Protein AF-A0A232ER52-F1 (afdb_monomer_lite)

Sequence (303 aa):
MSDVELFELFYSSEIKNYIIEASQINGLQISVGELNTFVGILLLSSINIRNNQYEYWETDSLVNCPDISSAMSRNRFKEIKSKLKYSKPTDQNNIDKAWKVLEILQLFRNNIQQFGFFSTALSVAEMMVRFFGRTCLRHPHLVIHLNQFGLKSTGTVRRDRVKEKHVFQKKAPRGTYKVSHERNSGMNFVSVIDSKEVSILSTAAGARPITPDLVIHLNKFGLKSTGTVRSDRMCDRFKRGLYSFDSGWCESYHMSIANAVILKKPCKQDDEREMKTIELCKEVSREYLLKSRLDDLKSHRHE

Structure (mmCIF, N/CA/C/O backbone):
data_AF-A0A232ER52-F1
#
_entry.id   AF-A0A232ER52-F1
#
loop_
_atom_site.group_PDB
_atom_site.id
_atom_site.type_symbol
_atom_site.label_atom_id
_atom_site.label_alt_id
_atom_site.label_comp_id
_atom_site.label_asym_id
_atom_site.label_entity_id
_atom_site.label_seq_id
_atom_site.pdbx_PDB_ins_code
_atom_site.Cartn_x
_atom_site.Cartn_y
_atom_site.Cartn_z
_atom_site.occupancy
_atom_site.B_iso_or_equiv
_atom_site.auth_seq_id
_atom_site.auth_comp_id
_atom_site.auth_asym_id
_atom_site.auth_atom_id
_atom_site.pdbx_PDB_model_num
ATOM 1 N N . MET A 1 1 ? 9.545 -17.581 11.420 1.00 74.50 1 MET A N 1
ATOM 2 C CA . MET A 1 1 ? 9.113 -16.231 11.022 1.00 74.50 1 MET A CA 1
ATOM 3 C C . MET A 1 1 ? 7.666 -16.329 10.585 1.00 74.50 1 MET A C 1
ATOM 5 O O . MET A 1 1 ? 7.362 -17.196 9.771 1.00 74.50 1 MET A O 1
ATOM 9 N N . SER A 1 2 ? 6.779 -15.544 11.184 1.00 87.88 2 SER A N 1
ATOM 10 C CA . SER A 1 2 ? 5.365 -15.498 10.815 1.00 87.88 2 SER A CA 1
ATOM 11 C C . SER A 1 2 ? 5.158 -14.787 9.475 1.00 87.88 2 SER A C 1
ATOM 13 O O . SER A 1 2 ? 6.020 -14.055 8.989 1.00 87.88 2 SER A O 1
ATOM 15 N N . ASP A 1 3 ? 3.981 -14.977 8.886 1.00 89.06 3 ASP A N 1
ATOM 16 C CA . ASP A 1 3 ? 3.574 -14.317 7.642 1.00 89.06 3 ASP A CA 1
ATOM 17 C C . ASP A 1 3 ? 3.559 -12.789 7.755 1.00 89.06 3 ASP A C 1
ATOM 19 O O . ASP A 1 3 ? 3.913 -12.077 6.813 1.00 89.06 3 ASP A O 1
ATOM 23 N N . VAL A 1 4 ? 3.200 -12.286 8.936 1.00 91.25 4 VAL A N 1
ATOM 24 C CA . VAL A 1 4 ? 3.214 -10.855 9.243 1.00 91.25 4 VAL A CA 1
ATOM 25 C C . VAL A 1 4 ? 4.638 -10.342 9.377 1.00 91.25 4 VAL A C 1
ATOM 27 O O . VAL A 1 4 ? 4.957 -9.326 8.773 1.00 91.25 4 VAL A O 1
ATOM 30 N N . GLU A 1 5 ? 5.507 -11.058 10.094 1.00 91.62 5 GLU A N 1
ATOM 31 C CA . GLU A 1 5 ? 6.922 -10.680 10.223 1.00 91.62 5 GLU A CA 1
ATOM 32 C C . GLU A 1 5 ? 7.593 -10.596 8.848 1.00 91.62 5 GLU A C 1
ATOM 34 O O . GLU A 1 5 ? 8.343 -9.663 8.574 1.00 91.62 5 GLU A O 1
ATOM 39 N N . LEU A 1 6 ? 7.261 -11.523 7.946 1.00 90.88 6 LEU A N 1
ATOM 40 C CA . LEU A 1 6 ? 7.774 -11.537 6.580 1.00 90.88 6 LEU A CA 1
ATOM 41 C C . LEU A 1 6 ? 7.306 -10.327 5.757 1.00 90.88 6 LEU A C 1
ATOM 43 O O . LEU A 1 6 ? 8.079 -9.755 4.989 1.00 90.88 6 LEU A O 1
ATOM 47 N N . PHE A 1 7 ? 6.046 -9.916 5.923 1.00 92.44 7 PHE A N 1
ATOM 48 C CA . PHE A 1 7 ? 5.526 -8.675 5.346 1.00 92.44 7 PHE A CA 1
ATOM 49 C C . PHE A 1 7 ? 6.213 -7.436 5.941 1.00 92.44 7 PHE A C 1
ATOM 51 O O . PHE A 1 7 ? 6.560 -6.503 5.208 1.00 92.44 7 PHE A O 1
ATOM 58 N N . GLU A 1 8 ? 6.430 -7.430 7.255 1.00 94.19 8 GLU A N 1
ATOM 59 C CA . GLU A 1 8 ? 7.027 -6.323 8.003 1.00 94.19 8 GLU A CA 1
ATOM 60 C C . GLU A 1 8 ? 8.528 -6.144 7.736 1.00 94.19 8 GLU A C 1
ATOM 62 O O . GLU A 1 8 ? 9.027 -5.044 7.942 1.00 94.19 8 GLU A O 1
ATOM 67 N N . LEU A 1 9 ? 9.235 -7.133 7.172 1.00 92.56 9 LEU A N 1
ATOM 68 C CA . LEU A 1 9 ? 10.589 -6.915 6.633 1.00 92.56 9 LEU A CA 1
ATOM 69 C C . LEU A 1 9 ? 10.609 -5.829 5.550 1.00 92.56 9 LEU A C 1
ATOM 71 O O . LEU A 1 9 ? 11.526 -5.014 5.483 1.00 92.56 9 LEU A O 1
ATOM 75 N N . PHE A 1 10 ? 9.589 -5.810 4.689 1.00 91.00 10 PHE A N 1
ATOM 76 C CA . PHE A 1 10 ? 9.494 -4.848 3.593 1.00 91.00 10 PHE A CA 1
ATOM 77 C C . PHE A 1 10 ? 8.689 -3.613 3.997 1.00 91.00 10 PHE A C 1
ATOM 79 O O . PHE A 1 10 ? 9.082 -2.492 3.676 1.00 91.00 10 PHE A O 1
ATOM 86 N N . TYR A 1 11 ? 7.579 -3.798 4.718 1.00 92.06 11 TYR A N 1
ATOM 87 C CA . TYR A 1 11 ? 6.775 -2.711 5.284 1.00 92.06 11 TYR A CA 1
ATOM 88 C C . TYR A 1 11 ? 7.191 -2.425 6.734 1.00 92.06 11 TYR A C 1
ATOM 90 O O . TYR A 1 11 ? 6.422 -2.644 7.675 1.00 92.06 11 TYR A O 1
ATOM 98 N N . SER A 1 12 ? 8.440 -1.983 6.888 1.00 94.00 12 SER A N 1
ATOM 99 C CA . SER A 1 12 ? 9.130 -1.899 8.176 1.00 94.00 12 SER A CA 1
ATOM 100 C C . SER A 1 12 ? 8.547 -0.866 9.133 1.00 94.00 12 SER A C 1
ATOM 102 O O . SER A 1 12 ? 7.809 0.052 8.757 1.00 94.00 12 SER A O 1
ATOM 104 N N . SER A 1 13 ? 8.923 -0.999 10.405 1.00 93.88 13 SER A N 1
ATOM 105 C CA . SER A 1 13 ? 8.602 -0.020 11.440 1.00 93.88 13 SER A CA 1
ATOM 106 C C . SER A 1 13 ? 9.136 1.374 11.106 1.00 93.88 13 SER A C 1
ATOM 108 O O . SER A 1 13 ? 8.458 2.343 11.433 1.00 93.88 13 SER A O 1
ATOM 110 N N . GLU A 1 14 ? 10.274 1.515 10.408 1.00 94.38 14 GLU A N 1
ATOM 111 C CA . GLU A 1 14 ? 10.751 2.843 9.985 1.00 94.38 14 GLU A CA 1
ATOM 112 C C . GLU A 1 14 ? 9.780 3.504 9.005 1.00 94.38 14 GLU A C 1
ATOM 114 O O . GLU A 1 14 ? 9.428 4.670 9.183 1.00 94.38 14 GLU A O 1
ATOM 119 N N . ILE A 1 15 ? 9.282 2.749 8.018 1.00 92.81 15 ILE A N 1
ATOM 120 C CA . ILE A 1 15 ? 8.271 3.235 7.069 1.00 92.81 15 ILE A CA 1
ATOM 121 C C . ILE A 1 15 ? 7.007 3.657 7.824 1.00 92.81 15 ILE A C 1
ATOM 123 O O . ILE A 1 15 ? 6.495 4.754 7.604 1.00 92.81 15 ILE A O 1
ATOM 127 N N . LYS A 1 16 ? 6.512 2.812 8.738 1.00 94.00 16 LYS A N 1
ATOM 128 C CA . LYS A 1 16 ? 5.311 3.106 9.537 1.00 94.00 16 LYS A CA 1
ATOM 129 C C . LYS A 1 16 ? 5.495 4.373 10.376 1.00 94.00 16 LYS A C 1
ATOM 131 O O . LYS A 1 16 ? 4.649 5.263 10.323 1.00 94.00 16 LYS A O 1
ATOM 136 N N . ASN A 1 17 ? 6.607 4.477 11.099 1.00 94.69 17 ASN A N 1
ATOM 137 C CA . ASN A 1 17 ? 6.906 5.612 11.970 1.00 94.69 17 ASN A CA 1
ATOM 138 C C . ASN A 1 17 ? 7.036 6.912 11.178 1.00 94.69 17 ASN A C 1
ATOM 140 O O . ASN A 1 17 ? 6.463 7.926 11.571 1.00 94.69 17 ASN A O 1
ATOM 144 N N . TYR A 1 18 ? 7.705 6.875 10.026 1.00 93.69 18 TYR A N 1
ATOM 145 C CA . TYR A 1 18 ? 7.819 8.043 9.165 1.00 93.69 18 TYR A CA 1
ATOM 146 C C . TYR A 1 18 ? 6.446 8.516 8.656 1.00 93.69 18 TYR A C 1
ATOM 148 O O . TYR A 1 18 ? 6.168 9.715 8.659 1.00 93.69 18 TYR A O 1
ATOM 156 N N . ILE A 1 19 ? 5.562 7.595 8.248 1.00 91.88 19 ILE A N 1
ATOM 157 C CA . ILE A 1 19 ? 4.195 7.932 7.805 1.00 91.88 19 ILE A CA 1
ATOM 158 C C . ILE A 1 19 ? 3.401 8.586 8.937 1.00 91.88 19 ILE A C 1
ATOM 160 O O . ILE A 1 19 ? 2.698 9.574 8.708 1.00 91.88 19 ILE A O 1
ATOM 164 N N . ILE A 1 20 ? 3.509 8.040 10.150 1.00 93.56 20 ILE A N 1
ATOM 165 C CA . ILE A 1 20 ? 2.843 8.579 11.339 1.00 93.56 20 ILE A CA 1
ATOM 166 C C . ILE A 1 20 ? 3.342 9.994 11.611 1.00 93.56 20 ILE A C 1
ATOM 168 O O . ILE A 1 20 ? 2.530 10.910 11.687 1.00 93.56 20 ILE A O 1
ATOM 172 N N . GLU A 1 21 ? 4.655 10.200 11.662 1.00 93.12 21 GLU A N 1
ATOM 173 C CA . GLU A 1 21 ? 5.257 11.508 11.922 1.00 93.12 21 GLU A CA 1
ATOM 174 C C . GLU A 1 21 ? 4.865 12.540 10.849 1.00 93.12 21 GLU A C 1
ATOM 176 O O . GLU A 1 21 ? 4.402 13.638 11.165 1.00 93.12 21 GLU A O 1
ATOM 181 N N . ALA A 1 22 ? 4.955 12.170 9.566 1.00 90.44 22 ALA A N 1
ATOM 182 C CA . ALA A 1 22 ? 4.534 13.026 8.458 1.00 90.44 22 ALA A CA 1
ATOM 183 C C . ALA A 1 22 ? 3.044 13.394 8.550 1.00 90.44 22 ALA A C 1
ATOM 185 O O . ALA A 1 22 ? 2.653 14.517 8.221 1.00 90.44 22 ALA A O 1
ATOM 186 N N . SER A 1 23 ? 2.205 12.467 9.008 1.00 90.88 23 SER A N 1
ATOM 187 C CA . SER A 1 23 ? 0.766 12.683 9.179 1.00 90.88 23 SER A CA 1
ATOM 188 C C . SER A 1 23 ? 0.443 13.543 10.405 1.00 90.88 23 SER A C 1
ATOM 190 O O . SER A 1 23 ? -0.409 14.430 10.315 1.00 90.88 23 SER A O 1
ATOM 192 N N . GLN A 1 24 ? 1.167 13.358 11.511 1.00 92.38 24 GLN A N 1
ATOM 193 C CA . GLN A 1 24 ? 1.025 14.135 12.746 1.00 92.38 24 GLN A CA 1
ATOM 194 C C . GLN A 1 24 ? 1.344 15.612 12.530 1.00 92.38 24 GLN A C 1
ATOM 196 O O . GLN A 1 24 ? 0.552 16.467 12.926 1.00 92.38 24 GLN A O 1
ATOM 201 N N . ILE A 1 25 ? 2.437 15.917 11.820 1.00 86.38 25 ILE A N 1
ATOM 202 C CA . ILE A 1 25 ? 2.817 17.294 11.453 1.00 86.38 25 ILE A CA 1
ATOM 203 C C . ILE A 1 25 ? 1.700 17.992 10.653 1.00 86.38 25 ILE A C 1
ATOM 205 O O . ILE A 1 25 ? 1.559 19.211 10.696 1.00 86.38 25 ILE A O 1
ATOM 209 N N . ASN A 1 26 ? 0.867 17.220 9.953 1.00 73.81 26 ASN A N 1
ATOM 210 C CA . ASN A 1 26 ? -0.240 17.713 9.136 1.00 73.81 26 ASN A CA 1
ATOM 211 C C . ASN A 1 26 ? -1.619 17.584 9.816 1.00 73.81 26 ASN A C 1
ATOM 213 O O . ASN A 1 26 ? -2.649 17.669 9.143 1.00 73.81 26 ASN A O 1
ATOM 217 N N . GLY A 1 27 ? -1.658 17.391 11.138 1.00 86.12 27 GLY A N 1
ATOM 218 C CA . GLY A 1 27 ? -2.897 17.405 11.919 1.00 86.12 27 GLY A CA 1
ATOM 219 C C . GLY A 1 27 ? -3.689 16.093 11.911 1.00 86.12 27 GLY A C 1
ATOM 220 O O . GLY A 1 27 ? -4.881 16.107 12.225 1.00 86.12 27 GLY A O 1
ATOM 221 N N . LEU A 1 28 ? -3.064 14.964 11.557 1.00 91.56 28 LEU A N 1
ATOM 222 C CA . LEU A 1 28 ? -3.626 13.624 11.751 1.00 91.56 28 LEU A CA 1
ATOM 223 C C . LEU A 1 28 ? -2.870 12.896 12.866 1.00 91.56 28 LEU A C 1
ATOM 225 O O . LEU A 1 28 ? -1.759 12.416 12.662 1.00 91.56 28 LEU A O 1
ATOM 229 N N . GLN A 1 29 ? -3.504 12.767 14.030 1.00 93.19 29 GLN A N 1
ATOM 230 C CA . GLN A 1 29 ? -3.022 11.889 15.094 1.00 93.19 29 GLN A CA 1
ATOM 231 C C . GLN A 1 29 ? -3.457 10.459 14.790 1.00 93.19 29 GLN A C 1
ATOM 233 O O . GLN A 1 29 ? -4.651 10.211 14.622 1.00 93.19 29 GLN A O 1
ATOM 238 N N . ILE A 1 30 ? -2.498 9.543 14.671 1.00 93.19 30 ILE A N 1
ATOM 239 C CA . ILE A 1 30 ? -2.731 8.129 14.367 1.00 93.19 30 ILE A CA 1
ATOM 240 C C . ILE A 1 30 ? -1.681 7.276 15.086 1.00 93.19 30 ILE A C 1
ATOM 242 O O . ILE A 1 30 ? -0.504 7.638 15.112 1.00 93.19 30 ILE A O 1
ATOM 246 N N . SER A 1 31 ? -2.100 6.163 15.688 1.00 93.50 31 SER A N 1
ATOM 247 C CA . SER A 1 31 ? -1.182 5.199 16.309 1.00 93.50 31 SER A CA 1
ATOM 248 C C . SER A 1 31 ? -0.653 4.174 15.295 1.00 93.50 31 SER A C 1
ATOM 250 O O . SER A 1 31 ? -1.215 3.994 14.213 1.00 93.50 31 SER A O 1
ATOM 252 N N . VAL A 1 32 ? 0.410 3.442 15.651 1.00 92.81 32 VAL A N 1
ATOM 253 C CA . VAL A 1 32 ? 0.891 2.304 14.840 1.00 92.81 32 VAL A CA 1
ATOM 254 C C . VAL A 1 32 ? -0.203 1.243 14.682 1.00 92.81 32 VAL A C 1
ATOM 256 O O . VAL A 1 32 ? -0.360 0.690 13.595 1.00 92.81 32 VAL A O 1
ATOM 259 N N . GLY A 1 33 ? -0.988 0.996 15.738 1.00 93.12 33 GLY A N 1
ATOM 260 C CA . GLY A 1 33 ? -2.131 0.083 15.708 1.00 93.12 33 GLY A CA 1
ATOM 261 C C . GLY A 1 33 ? -3.177 0.519 14.685 1.00 93.12 33 GLY A C 1
ATOM 262 O O . GLY A 1 33 ? -3.500 -0.246 13.784 1.00 93.12 33 GLY A O 1
ATOM 263 N N . GLU A 1 34 ? -3.616 1.780 14.734 1.00 93.38 34 GLU A N 1
ATOM 264 C CA . GLU A 1 34 ? -4.586 2.317 13.772 1.00 93.38 34 GLU A CA 1
ATOM 265 C C . GLU A 1 34 ? -4.060 2.313 12.332 1.00 93.38 34 GLU A C 1
ATOM 267 O O . GLU A 1 34 ? -4.816 2.021 11.402 1.00 93.38 34 GLU A O 1
ATOM 272 N N . LEU A 1 35 ? -2.772 2.614 12.126 1.00 93.62 35 LEU A N 1
ATOM 273 C CA . LEU A 1 35 ? -2.151 2.539 10.804 1.00 93.62 35 LEU A CA 1
ATOM 274 C C . LEU A 1 35 ? -2.123 1.094 10.287 1.00 93.62 35 LEU A C 1
ATOM 276 O O . LEU A 1 35 ? -2.448 0.863 9.122 1.00 93.62 35 LEU A O 1
ATOM 280 N N . ASN A 1 36 ? -1.778 0.123 11.137 1.00 94.75 36 ASN A N 1
ATOM 281 C CA . ASN A 1 36 ? -1.832 -1.295 10.785 1.00 94.75 36 ASN A CA 1
ATOM 282 C C . ASN A 1 36 ? -3.269 -1.705 10.438 1.00 94.75 36 ASN A C 1
ATOM 284 O O . ASN A 1 36 ? -3.482 -2.278 9.373 1.00 94.75 36 ASN A O 1
ATOM 288 N N . THR A 1 37 ? -4.265 -1.340 11.250 1.00 94.81 37 THR A N 1
ATOM 289 C CA . THR A 1 37 ? -5.684 -1.605 10.966 1.00 94.81 37 THR A CA 1
ATOM 290 C C . THR A 1 37 ? -6.099 -1.007 9.623 1.00 94.81 37 THR A C 1
ATOM 292 O O . THR A 1 37 ? -6.699 -1.692 8.795 1.00 94.81 37 THR A O 1
ATOM 295 N N . PHE A 1 38 ? -5.721 0.246 9.349 1.00 93.44 38 PHE A N 1
ATOM 296 C CA . PHE A 1 38 ? -5.984 0.902 8.069 1.00 93.44 38 PHE A CA 1
ATOM 297 C C . PHE A 1 38 ? -5.368 0.129 6.893 1.00 93.44 38 PHE A C 1
ATOM 299 O O . PHE A 1 38 ? -6.061 -0.151 5.914 1.00 93.44 38 PHE A O 1
ATOM 306 N N . VAL A 1 39 ? -4.098 -0.279 6.996 1.00 92.25 39 VAL A N 1
ATOM 307 C CA . VAL A 1 39 ? -3.419 -1.104 5.979 1.00 92.25 39 VAL A CA 1
ATOM 308 C C . VAL A 1 39 ? -4.091 -2.474 5.829 1.00 92.25 39 VAL A C 1
ATOM 310 O O . VAL A 1 39 ? -4.279 -2.932 4.704 1.00 92.25 39 VAL A O 1
ATOM 313 N N . GLY A 1 40 ? -4.523 -3.101 6.925 1.00 93.12 40 GLY A N 1
ATOM 314 C CA . GLY A 1 40 ? -5.264 -4.365 6.915 1.00 93.12 40 GLY A CA 1
ATOM 315 C C . GLY A 1 40 ? -6.590 -4.262 6.159 1.00 93.12 40 GLY A C 1
ATOM 316 O O . GLY A 1 40 ? -6.917 -5.140 5.364 1.00 93.12 40 GLY A O 1
ATOM 317 N N . ILE A 1 41 ? -7.316 -3.147 6.307 1.00 92.12 41 ILE A N 1
ATOM 318 C CA . ILE A 1 41 ? -8.532 -2.863 5.527 1.00 92.12 41 ILE A CA 1
ATOM 319 C C . ILE A 1 41 ? -8.203 -2.696 4.036 1.00 92.12 41 ILE A C 1
ATOM 321 O O . ILE A 1 41 ? -8.937 -3.203 3.184 1.00 92.12 41 ILE A O 1
ATOM 325 N N . LEU A 1 42 ? -7.102 -2.018 3.684 1.00 89.56 42 LEU A N 1
ATOM 326 C CA . LEU A 1 42 ? -6.671 -1.882 2.283 1.00 89.56 42 LEU A CA 1
ATOM 327 C C . LEU A 1 42 ? -6.316 -3.243 1.664 1.00 89.56 42 LEU A C 1
ATOM 329 O O . LEU A 1 42 ? -6.746 -3.545 0.551 1.00 89.56 42 LEU A O 1
ATOM 333 N N . LEU A 1 43 ? -5.595 -4.092 2.398 1.00 89.25 43 LEU A N 1
ATOM 334 C CA . LEU A 1 43 ? -5.252 -5.443 1.954 1.00 89.25 43 LEU A CA 1
ATOM 335 C C . LEU A 1 43 ? -6.501 -6.325 1.809 1.00 89.25 43 LEU A C 1
ATOM 337 O O . LEU A 1 43 ? -6.667 -6.982 0.781 1.00 89.25 43 LEU A O 1
ATOM 341 N N . LEU A 1 44 ? -7.435 -6.291 2.760 1.00 89.12 44 LEU A N 1
ATOM 342 C CA . LEU A 1 44 ? -8.673 -7.068 2.682 1.00 89.12 44 LEU A CA 1
ATOM 343 C C . LEU A 1 44 ? -9.596 -6.581 1.555 1.00 89.12 44 LEU A C 1
ATOM 345 O O . LEU A 1 44 ? -10.154 -7.387 0.811 1.00 89.12 44 LEU A O 1
ATOM 349 N N . SER A 1 45 ? -9.726 -5.270 1.365 1.00 86.25 45 SER A N 1
ATOM 350 C CA . SER A 1 45 ? -10.524 -4.700 0.267 1.00 86.25 45 SER A CA 1
ATOM 351 C C . SER A 1 45 ? -9.910 -4.943 -1.118 1.00 86.25 45 SER A C 1
ATOM 353 O O . SER A 1 45 ? -10.632 -4.945 -2.117 1.00 86.25 45 SER A O 1
ATOM 355 N N . SER A 1 46 ? -8.604 -5.225 -1.196 1.00 80.19 46 SER A N 1
ATOM 356 C CA . SER A 1 46 ? -7.942 -5.637 -2.442 1.00 80.19 46 SER A CA 1
ATOM 357 C C . SER A 1 46 ? -8.333 -7.053 -2.900 1.00 80.19 46 SER A C 1
ATOM 359 O O . SER A 1 46 ? -8.256 -7.354 -4.093 1.00 80.19 46 SER A O 1
ATOM 361 N N . ILE A 1 47 ? -8.789 -7.914 -1.977 1.00 83.00 47 ILE A N 1
ATOM 362 C CA . ILE A 1 47 ? -9.269 -9.277 -2.272 1.00 83.00 47 ILE A CA 1
ATOM 363 C C . ILE A 1 47 ? -10.798 -9.396 -2.260 1.00 83.00 47 ILE A C 1
ATOM 365 O O . ILE A 1 47 ? -11.354 -10.160 -3.045 1.00 83.00 47 ILE A O 1
ATOM 369 N N . ASN A 1 48 ? -11.482 -8.644 -1.396 1.00 85.06 48 ASN A N 1
ATOM 370 C CA . ASN A 1 48 ? -12.940 -8.595 -1.270 1.00 85.06 48 ASN A CA 1
ATOM 371 C C . ASN A 1 48 ? -13.475 -7.379 -2.033 1.00 85.06 48 ASN A C 1
ATOM 373 O O . ASN A 1 48 ? -14.006 -6.459 -1.431 1.00 85.06 48 ASN A O 1
ATOM 377 N N . ILE A 1 49 ? -13.278 -7.342 -3.350 1.00 82.62 49 ILE A N 1
ATOM 378 C CA . ILE A 1 49 ? -13.585 -6.158 -4.162 1.00 82.62 49 ILE A CA 1
ATOM 379 C C . ILE A 1 49 ? -15.096 -5.887 -4.188 1.00 82.62 49 ILE A C 1
ATOM 381 O O . ILE A 1 49 ? -15.884 -6.751 -4.569 1.00 82.62 49 ILE A O 1
ATOM 385 N N . ARG A 1 50 ? -15.476 -4.653 -3.843 1.00 82.62 50 ARG A N 1
ATOM 386 C CA . ARG A 1 50 ? -16.852 -4.134 -3.867 1.00 82.62 50 ARG A CA 1
ATOM 387 C C . ARG A 1 50 ? -17.007 -3.009 -4.886 1.00 82.62 50 ARG A C 1
ATOM 389 O O . ARG A 1 50 ? -16.019 -2.383 -5.274 1.00 82.62 50 ARG A O 1
ATOM 396 N N . ASN A 1 51 ? -18.245 -2.742 -5.305 1.00 79.56 51 ASN A N 1
ATOM 397 C CA . ASN A 1 51 ? -18.539 -1.644 -6.232 1.00 79.56 51 ASN A CA 1
ATOM 398 C C . ASN A 1 51 ? -18.351 -0.288 -5.548 1.00 79.56 51 ASN A C 1
ATOM 400 O O . ASN A 1 51 ? -17.784 0.638 -6.128 1.00 79.56 51 ASN A O 1
ATOM 404 N N . ASN A 1 52 ? -18.793 -0.189 -4.295 1.00 82.31 52 ASN A N 1
ATOM 405 C CA . ASN A 1 52 ? -18.599 0.976 -3.455 1.00 82.31 52 ASN A CA 1
ATOM 406 C C . ASN A 1 52 ? -17.831 0.595 -2.184 1.00 82.31 52 ASN A C 1
ATOM 408 O O . ASN A 1 52 ? -18.205 -0.322 -1.464 1.00 82.31 52 ASN A O 1
ATOM 412 N N . GLN A 1 53 ? -16.773 1.343 -1.862 1.00 82.88 53 GLN A N 1
ATOM 413 C CA . GLN A 1 53 ? -15.988 1.118 -0.644 1.00 82.88 53 GLN A CA 1
ATOM 414 C C . GLN A 1 53 ? -16.817 1.255 0.643 1.00 82.88 53 GLN A C 1
ATOM 416 O O . GLN A 1 53 ? -16.421 0.738 1.676 1.00 82.88 53 GLN A O 1
ATOM 421 N N . TYR A 1 54 ? -17.937 1.980 0.627 1.00 86.81 54 TYR A N 1
ATOM 422 C CA . TYR A 1 54 ? -18.758 2.145 1.828 1.00 86.81 54 TYR A CA 1
ATOM 423 C C . TYR A 1 54 ? -19.593 0.905 2.154 1.00 86.81 54 TYR A C 1
ATOM 425 O O . TYR A 1 54 ? -19.993 0.772 3.306 1.00 86.81 54 TYR A O 1
ATOM 433 N N . GLU A 1 55 ? -19.738 -0.023 1.199 1.00 89.50 55 GLU A N 1
ATOM 434 C CA . GLU A 1 55 ? -20.434 -1.304 1.379 1.00 89.50 55 GLU A CA 1
ATOM 435 C C . GLU A 1 55 ? -19.872 -2.118 2.551 1.00 89.50 55 GLU A C 1
ATOM 437 O O . GLU A 1 55 ? -20.627 -2.774 3.262 1.00 89.50 55 GLU A O 1
ATOM 442 N N . TYR A 1 56 ? -18.567 -2.016 2.839 1.00 91.62 56 TYR A N 1
ATOM 443 C CA . TYR A 1 56 ? -17.965 -2.734 3.969 1.00 91.62 56 TYR A CA 1
ATOM 444 C C . TYR A 1 56 ? -18.550 -2.336 5.336 1.00 91.62 56 TYR A C 1
ATOM 446 O O . TYR A 1 56 ? -18.460 -3.123 6.274 1.00 91.62 56 TYR A O 1
ATOM 454 N N . TRP A 1 57 ? -19.147 -1.143 5.445 1.00 94.69 57 TRP A N 1
ATOM 455 C CA . TRP A 1 57 ? -19.743 -0.594 6.668 1.00 94.69 57 TRP A CA 1
ATOM 456 C C . TRP A 1 57 ? -21.270 -0.451 6.588 1.00 94.69 57 TRP A C 1
ATOM 458 O O . TRP A 1 57 ? -21.848 0.287 7.387 1.00 94.69 57 TRP A O 1
ATOM 468 N N . GLU A 1 58 ? -21.926 -1.090 5.619 1.00 92.56 58 GLU A N 1
ATOM 469 C CA . GLU A 1 58 ? -23.391 -1.079 5.532 1.00 92.56 58 GLU A CA 1
ATOM 470 C C . GLU A 1 58 ? -24.030 -1.847 6.691 1.00 92.56 58 GLU A C 1
ATOM 472 O O . GLU A 1 58 ? -23.396 -2.680 7.333 1.00 92.56 58 GLU A O 1
ATOM 477 N N . THR A 1 59 ? -25.294 -1.561 6.990 1.00 92.25 59 THR A N 1
ATOM 478 C CA . THR A 1 59 ? -26.031 -2.262 8.054 1.00 92.25 59 THR A CA 1
ATOM 479 C C . THR A 1 59 ? -26.577 -3.615 7.600 1.00 92.25 59 THR A C 1
ATOM 481 O O . THR A 1 59 ? -26.786 -4.492 8.435 1.00 92.25 59 THR A O 1
ATOM 484 N N . ASP A 1 60 ? -26.785 -3.796 6.294 1.00 92.19 60 ASP A N 1
ATOM 485 C CA . ASP A 1 60 ? -27.248 -5.054 5.706 1.00 92.19 60 ASP A CA 1
ATOM 486 C C . ASP A 1 60 ? -26.200 -6.160 5.912 1.00 92.19 60 ASP A C 1
ATOM 488 O O . ASP A 1 60 ? -25.059 -6.041 5.460 1.00 92.19 60 ASP A O 1
ATOM 492 N N . SER A 1 61 ? -26.590 -7.251 6.575 1.00 90.69 61 SER A N 1
ATOM 493 C CA . SER A 1 61 ? -25.713 -8.382 6.893 1.00 90.69 61 SER A CA 1
ATOM 494 C C . SER A 1 61 ? -25.189 -9.122 5.659 1.00 90.69 61 SER A C 1
ATOM 496 O O . SER A 1 61 ? -24.149 -9.773 5.746 1.00 90.69 61 SER A O 1
ATOM 498 N N . LEU A 1 62 ? -25.862 -9.009 4.508 1.00 89.25 62 LEU A N 1
ATOM 499 C CA . LEU A 1 62 ? -25.413 -9.594 3.241 1.00 89.25 62 LEU A CA 1
ATOM 500 C C . LEU A 1 62 ? -24.292 -8.775 2.583 1.00 89.25 62 LEU A C 1
ATOM 502 O O . LEU A 1 62 ? -23.514 -9.302 1.782 1.00 89.25 62 LEU A O 1
ATOM 506 N N . VAL A 1 63 ? -24.212 -7.482 2.903 1.00 88.38 63 VAL A N 1
ATOM 507 C CA . VAL A 1 63 ? -23.281 -6.534 2.276 1.00 88.38 63 VAL A CA 1
ATOM 508 C C . VAL A 1 63 ? -22.121 -6.190 3.207 1.00 88.38 63 VAL A C 1
ATOM 510 O O . VAL A 1 63 ? -20.977 -6.131 2.745 1.00 88.38 63 VAL A O 1
ATOM 513 N N . ASN A 1 64 ? -22.407 -6.016 4.501 1.00 91.69 64 ASN A N 1
ATOM 514 C CA . ASN A 1 64 ? -21.440 -5.693 5.545 1.00 91.69 64 ASN A CA 1
ATOM 515 C C . ASN A 1 64 ? -20.248 -6.664 5.528 1.00 91.69 64 ASN A C 1
ATOM 517 O O . ASN A 1 64 ? -20.387 -7.864 5.284 1.00 91.69 64 ASN A O 1
ATOM 521 N N . CYS A 1 65 ? -19.061 -6.142 5.834 1.00 91.50 65 CYS A N 1
ATOM 522 C CA . CYS A 1 65 ? -17.912 -6.961 6.190 1.00 91.50 65 CYS A CA 1
ATOM 523 C C . CYS A 1 65 ? -17.617 -6.788 7.689 1.00 91.50 65 CYS A C 1
ATOM 525 O O . CYS A 1 65 ? -16.954 -5.808 8.048 1.00 91.50 65 CYS A O 1
ATOM 527 N N . PRO A 1 66 ? -18.067 -7.718 8.562 1.00 91.50 66 PRO A N 1
ATOM 528 C CA . PRO A 1 66 ? -17.923 -7.579 10.012 1.00 91.50 66 PRO A CA 1
ATOM 529 C C . PRO A 1 66 ? -16.475 -7.379 10.447 1.00 91.50 66 PRO A C 1
ATOM 531 O O . PRO A 1 66 ? -16.200 -6.619 11.371 1.00 91.50 66 PRO A O 1
ATOM 534 N N . ASP A 1 67 ? -15.531 -7.999 9.738 1.00 91.12 67 ASP A N 1
ATOM 535 C CA . ASP A 1 67 ? -14.101 -7.855 10.005 1.00 91.12 67 ASP A CA 1
ATOM 536 C C . ASP A 1 67 ? -13.570 -6.439 9.795 1.00 91.12 67 ASP A C 1
ATOM 538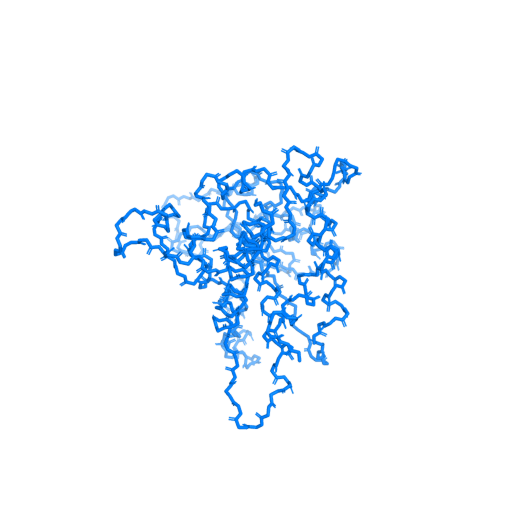 O O . ASP A 1 67 ? -12.711 -5.997 10.551 1.00 91.12 67 ASP A O 1
ATOM 542 N N . ILE A 1 68 ? -14.114 -5.702 8.826 1.00 91.94 68 ILE A N 1
ATOM 543 C CA . ILE A 1 68 ? -13.742 -4.307 8.569 1.00 91.94 68 ILE A CA 1
ATOM 544 C C . ILE A 1 68 ? -14.539 -3.375 9.479 1.00 91.94 68 ILE A C 1
ATOM 546 O O . ILE A 1 68 ? -13.965 -2.482 10.103 1.00 91.94 68 ILE A O 1
ATOM 550 N N . SER A 1 69 ? -15.857 -3.578 9.560 1.00 92.12 69 SER A N 1
ATOM 551 C CA . SER A 1 69 ? -16.755 -2.664 10.265 1.00 92.12 69 SER A CA 1
ATOM 552 C C . SER A 1 69 ? -16.529 -2.644 11.776 1.00 92.12 69 SER A C 1
ATOM 554 O O . SER A 1 69 ? -16.661 -1.583 12.383 1.00 92.12 69 SER A O 1
ATOM 556 N N . SER A 1 70 ? -16.118 -3.772 12.367 1.00 91.75 70 SER A N 1
ATOM 557 C CA . SER A 1 70 ? -15.733 -3.848 13.785 1.00 91.75 70 SER A CA 1
ATOM 558 C C . SER A 1 70 ? -14.316 -3.353 14.081 1.00 91.75 70 SER A C 1
ATOM 560 O O . SER A 1 70 ? -14.055 -2.962 15.210 1.00 91.75 70 SER A O 1
ATOM 562 N N . ALA A 1 71 ? -13.396 -3.382 13.111 1.00 93.31 71 ALA A N 1
ATOM 563 C CA . ALA A 1 71 ? -12.001 -3.008 13.347 1.00 93.31 71 ALA A CA 1
ATOM 564 C C . ALA A 1 71 ? -11.764 -1.493 13.268 1.00 93.31 71 ALA A C 1
ATOM 566 O O . ALA A 1 71 ? -10.892 -0.964 13.947 1.00 93.31 71 ALA A O 1
ATOM 567 N N . MET A 1 72 ? -12.512 -0.774 12.427 1.00 93.25 72 MET A N 1
ATOM 568 C CA . MET A 1 72 ? -12.406 0.682 12.321 1.00 93.25 72 MET A CA 1
ATOM 569 C C . MET A 1 72 ? -13.725 1.278 11.845 1.00 93.25 72 MET A C 1
ATOM 571 O O . MET A 1 72 ? -14.332 0.779 10.898 1.00 93.25 72 MET A O 1
ATOM 575 N N . SER A 1 73 ? -14.150 2.400 12.429 1.00 93.94 73 SER A N 1
ATOM 576 C CA . SER A 1 73 ? -15.358 3.087 11.966 1.00 93.94 73 SER A CA 1
ATOM 577 C C . SER A 1 73 ? -15.184 3.677 10.559 1.00 93.94 73 SER A C 1
ATOM 579 O O . SER A 1 73 ? -14.108 4.144 10.174 1.00 93.94 73 SER A O 1
ATOM 581 N N . ARG A 1 74 ? -16.283 3.750 9.796 1.00 93.69 74 ARG A N 1
ATOM 582 C CA . ARG A 1 74 ? -16.303 4.359 8.454 1.00 93.69 74 ARG A CA 1
ATOM 583 C C . ARG A 1 74 ? -15.762 5.791 8.452 1.00 93.69 74 ARG A C 1
ATOM 585 O O . ARG A 1 74 ? -15.080 6.200 7.513 1.00 93.69 74 ARG A O 1
ATOM 592 N N . ASN A 1 75 ? -16.103 6.570 9.479 1.00 93.94 75 ASN A N 1
ATOM 593 C CA . ASN A 1 75 ? -15.693 7.970 9.589 1.00 93.94 75 ASN A CA 1
ATOM 594 C C . ASN A 1 75 ? -14.194 8.083 9.869 1.00 93.94 75 ASN A C 1
ATOM 596 O O . ASN A 1 75 ? -13.524 8.884 9.220 1.00 93.94 75 ASN A O 1
ATOM 600 N N . ARG A 1 76 ? -13.657 7.226 10.747 1.00 93.75 76 ARG A N 1
ATOM 601 C CA . ARG A 1 76 ? -12.223 7.187 11.028 1.00 93.75 76 ARG A CA 1
ATOM 602 C C . ARG A 1 76 ? -11.418 6.750 9.806 1.00 93.75 76 ARG A C 1
ATOM 604 O O . ARG A 1 76 ? -10.447 7.411 9.452 1.00 93.75 76 ARG A O 1
ATOM 611 N N . PHE A 1 77 ? -11.884 5.730 9.084 1.00 92.81 77 PHE A N 1
ATOM 612 C CA . PHE A 1 77 ? -11.270 5.310 7.822 1.00 92.81 77 PHE A CA 1
ATOM 613 C C . PHE A 1 77 ? -11.229 6.449 6.791 1.00 92.81 77 PHE A C 1
ATOM 615 O O . PHE A 1 77 ? -10.198 6.680 6.161 1.00 92.81 77 PHE A O 1
ATOM 622 N N . LYS A 1 78 ? -12.332 7.199 6.631 1.00 91.00 78 LYS A N 1
ATOM 623 C CA . LYS A 1 78 ? -12.389 8.380 5.748 1.00 91.00 78 LYS A CA 1
ATOM 624 C C . LYS A 1 78 ? -11.416 9.473 6.184 1.00 91.00 78 LYS A C 1
ATOM 626 O O . LYS A 1 78 ? -10.751 10.065 5.333 1.00 91.00 78 LYS A O 1
ATOM 631 N N . GLU A 1 79 ? -11.340 9.745 7.483 1.00 91.19 79 GLU A N 1
ATOM 632 C CA . GLU A 1 79 ? -10.433 10.750 8.026 1.00 91.19 79 GLU A CA 1
ATOM 633 C C . GLU A 1 79 ? -8.980 10.382 7.729 1.00 91.19 79 GLU A C 1
ATOM 635 O O . GLU A 1 79 ? -8.295 11.158 7.061 1.00 91.19 79 GLU A O 1
ATOM 640 N N . ILE A 1 80 ? -8.548 9.182 8.135 1.00 91.62 80 ILE A N 1
ATOM 641 C CA . ILE A 1 80 ? -7.192 8.685 7.881 1.00 91.62 80 ILE A CA 1
ATOM 642 C C . ILE A 1 80 ? -6.909 8.748 6.382 1.00 91.62 80 ILE A C 1
ATOM 644 O O . ILE A 1 80 ? -5.960 9.403 5.969 1.00 91.62 80 ILE A O 1
ATOM 648 N N . LYS A 1 81 ? -7.789 8.187 5.545 1.00 86.81 81 LYS A N 1
ATOM 649 C CA . LYS A 1 81 ? -7.630 8.189 4.083 1.00 86.81 81 LYS A CA 1
ATOM 650 C C . LYS A 1 81 ? -7.406 9.587 3.493 1.00 86.81 81 LYS A C 1
ATOM 652 O O . LYS A 1 81 ? -6.649 9.720 2.538 1.00 86.81 81 LYS A O 1
ATOM 657 N N . SER A 1 82 ? -8.090 10.609 4.003 1.00 84.00 82 SER A N 1
ATOM 658 C CA . SER A 1 82 ? -8.010 11.973 3.457 1.00 84.00 82 SER A CA 1
ATOM 659 C C . SER A 1 82 ? -6.824 12.783 3.982 1.00 84.00 82 SER A C 1
ATOM 661 O O . SER A 1 82 ? -6.335 13.671 3.280 1.00 84.00 82 SER A O 1
ATOM 663 N N . LYS A 1 83 ? -6.361 12.491 5.201 1.00 86.88 83 LYS A N 1
ATOM 664 C CA . LYS A 1 83 ? -5.308 13.261 5.869 1.00 86.88 83 LYS A CA 1
ATOM 665 C C . LYS A 1 83 ? -3.947 12.566 5.899 1.00 86.88 83 LYS A C 1
ATOM 667 O O . LYS A 1 83 ? -2.971 13.255 6.171 1.00 86.88 83 LYS A O 1
ATOM 672 N N . LEU A 1 84 ? -3.858 11.265 5.607 1.00 87.56 84 LEU A N 1
ATOM 673 C CA . LEU A 1 84 ? -2.598 10.517 5.623 1.00 87.56 84 LEU A CA 1
ATOM 674 C C . LEU A 1 84 ? -1.574 11.182 4.695 1.00 87.56 84 LEU A C 1
ATOM 676 O O . LEU A 1 84 ? -1.852 11.448 3.520 1.00 87.56 84 LEU A O 1
ATOM 680 N N . LYS A 1 85 ? -0.395 11.481 5.240 1.00 86.12 85 LYS A N 1
ATOM 681 C CA . LYS A 1 85 ? 0.715 12.098 4.515 1.00 86.12 85 LYS A CA 1
ATOM 682 C C . LYS A 1 85 ? 1.912 11.179 4.506 1.00 86.12 85 LYS A C 1
ATOM 684 O O . LYS A 1 85 ? 2.075 10.308 5.352 1.00 86.12 85 LYS A O 1
ATOM 689 N N . TYR A 1 86 ? 2.762 11.440 3.530 1.00 84.94 86 TYR A N 1
ATOM 690 C CA . TYR A 1 86 ? 3.913 10.606 3.261 1.00 84.94 86 TYR A CA 1
ATOM 691 C C . TYR A 1 86 ? 5.189 11.382 2.953 1.00 84.94 86 TYR A C 1
ATOM 693 O O . TYR A 1 86 ? 6.139 10.854 2.386 1.00 84.94 86 TYR A O 1
ATOM 701 N N . SER A 1 87 ? 5.165 12.659 3.290 1.00 86.88 87 SER A N 1
ATOM 702 C CA . SER A 1 87 ? 6.295 13.559 3.199 1.00 86.88 87 SER A CA 1
ATOM 703 C C . SER A 1 87 ? 6.135 14.586 4.296 1.00 86.88 87 SER A C 1
ATOM 705 O O . SER A 1 87 ? 5.021 15.084 4.517 1.00 86.88 87 SER A O 1
ATOM 707 N N . LYS A 1 88 ? 7.234 14.930 4.945 1.00 89.00 88 LYS A N 1
ATOM 708 C CA . LYS A 1 88 ? 7.292 16.022 5.903 1.00 89.00 88 LYS A CA 1
ATOM 709 C C . LYS A 1 88 ? 7.494 17.339 5.145 1.00 89.00 88 LYS A C 1
ATOM 711 O O . LYS A 1 88 ? 7.990 17.336 4.016 1.00 89.00 88 LYS A O 1
ATOM 716 N N . PRO A 1 89 ? 7.137 18.488 5.740 1.00 86.94 89 PRO A N 1
ATOM 717 C CA . PRO A 1 89 ? 7.445 19.793 5.154 1.00 86.94 89 PRO A CA 1
ATOM 718 C C . PRO A 1 89 ? 8.946 20.002 4.892 1.00 86.94 89 PRO A C 1
ATOM 720 O O . PRO A 1 89 ? 9.311 20.679 3.937 1.00 86.94 89 PRO A O 1
ATOM 723 N N . THR A 1 90 ? 9.810 19.381 5.701 1.00 87.56 90 THR A N 1
ATOM 724 C CA . THR A 1 90 ? 11.276 19.407 5.555 1.00 87.56 90 THR A CA 1
ATOM 725 C C . THR A 1 90 ? 11.778 18.735 4.282 1.00 87.56 90 THR A C 1
ATOM 727 O O . THR A 1 90 ? 12.851 19.079 3.801 1.00 87.56 90 THR A O 1
ATOM 730 N N . ASP A 1 91 ? 10.998 17.817 3.713 1.00 85.62 91 ASP A N 1
ATOM 731 C CA . ASP A 1 91 ? 11.405 17.021 2.550 1.00 85.62 91 ASP A CA 1
ATOM 732 C C . ASP A 1 91 ? 11.076 17.738 1.236 1.00 85.62 91 ASP A C 1
ATOM 734 O O . ASP A 1 91 ? 11.287 17.208 0.142 1.00 85.62 91 ASP A O 1
ATOM 738 N N . GLN A 1 92 ? 10.517 18.949 1.331 1.00 86.62 92 GLN A N 1
ATOM 739 C CA . GLN A 1 92 ? 10.147 19.742 0.178 1.00 86.62 92 GLN A CA 1
ATOM 740 C C . GLN A 1 92 ? 11.375 20.055 -0.672 1.00 86.62 92 GLN A C 1
ATOM 742 O O . GLN A 1 92 ? 12.275 20.793 -0.279 1.00 86.62 92 GLN A O 1
ATOM 747 N N . ASN A 1 93 ? 11.357 19.543 -1.900 1.00 84.25 93 ASN A N 1
ATOM 748 C CA . ASN A 1 93 ? 12.400 19.784 -2.877 1.00 84.25 93 ASN A CA 1
ATOM 749 C C . ASN A 1 93 ? 11.781 20.344 -4.162 1.00 84.25 93 ASN A C 1
ATOM 751 O O . ASN A 1 93 ? 10.974 19.699 -4.827 1.00 84.25 93 ASN A O 1
ATOM 755 N N . ASN A 1 94 ? 12.161 21.570 -4.523 1.00 81.75 94 ASN A N 1
ATOM 756 C CA . ASN A 1 94 ? 11.627 22.236 -5.715 1.00 81.75 94 ASN A CA 1
ATOM 757 C C . ASN A 1 94 ? 12.233 21.702 -7.027 1.00 81.75 94 ASN A C 1
ATOM 759 O O . ASN A 1 94 ? 11.711 21.994 -8.103 1.00 81.75 94 ASN A O 1
ATOM 763 N N . ILE A 1 95 ? 13.315 20.924 -6.947 1.00 82.38 95 ILE A N 1
ATOM 764 C CA . ILE A 1 95 ? 13.989 20.297 -8.087 1.00 82.38 95 ILE A CA 1
ATOM 765 C C . ILE A 1 95 ? 13.354 18.934 -8.376 1.00 82.38 95 ILE A C 1
ATOM 767 O O . ILE A 1 95 ? 12.946 18.661 -9.509 1.00 82.38 95 ILE A O 1
ATOM 771 N N . ASP A 1 96 ? 13.239 18.084 -7.354 1.00 77.12 96 ASP A N 1
ATOM 772 C CA . ASP A 1 96 ? 12.695 16.737 -7.512 1.00 77.12 96 ASP A CA 1
ATOM 773 C C . ASP A 1 96 ? 11.163 16.741 -7.478 1.00 77.12 96 ASP A C 1
ATOM 775 O O . ASP A 1 96 ? 10.541 16.848 -6.432 1.00 77.12 96 ASP A O 1
ATOM 779 N N . LYS A 1 97 ? 10.519 16.531 -8.627 1.00 74.56 97 LYS A N 1
ATOM 780 C CA . LYS A 1 97 ? 9.050 16.474 -8.740 1.00 74.56 97 LYS A CA 1
ATOM 781 C C . LYS A 1 97 ? 8.403 15.311 -7.972 1.00 74.56 97 LYS A C 1
ATOM 783 O O . LYS A 1 97 ? 7.190 15.348 -7.759 1.00 74.56 97 LYS A O 1
ATOM 788 N N . ALA A 1 98 ? 9.171 14.293 -7.588 1.00 75.00 98 ALA A N 1
ATOM 789 C CA . ALA A 1 98 ? 8.729 13.134 -6.820 1.00 75.00 98 ALA A CA 1
ATOM 790 C C . ALA A 1 98 ? 9.042 13.246 -5.314 1.00 75.00 98 ALA A C 1
ATOM 792 O O . ALA A 1 98 ? 8.784 12.293 -4.581 1.00 75.00 98 ALA A O 1
ATOM 793 N N . TRP A 1 99 ? 9.512 14.403 -4.826 1.00 79.56 99 TRP A N 1
ATOM 794 C CA . TRP A 1 99 ? 9.917 14.603 -3.425 1.00 79.56 99 TRP A CA 1
ATOM 795 C C . TRP A 1 99 ? 8.881 14.132 -2.393 1.00 79.56 99 TRP A C 1
ATOM 797 O O . TRP A 1 99 ? 9.239 13.561 -1.371 1.00 79.56 99 TRP A O 1
ATOM 807 N N . LYS A 1 100 ? 7.583 14.274 -2.701 1.00 79.31 100 LYS A N 1
ATOM 808 C CA . LYS A 1 100 ? 6.465 13.870 -1.824 1.00 79.31 100 LYS A CA 1
ATOM 809 C C . LYS A 1 100 ? 6.400 12.374 -1.508 1.00 79.31 100 LYS A C 1
ATOM 811 O O . LYS A 1 100 ? 5.611 11.967 -0.661 1.00 79.31 100 LYS A O 1
ATOM 816 N N . VAL A 1 101 ? 7.116 11.553 -2.265 1.00 77.94 101 VAL A N 1
ATOM 817 C CA . VAL A 1 101 ? 7.150 10.097 -2.088 1.00 77.94 101 VAL A CA 1
ATOM 818 C C . VAL A 1 101 ? 8.572 9.560 -1.967 1.00 77.94 101 VAL A C 1
ATOM 820 O O . VAL A 1 101 ? 8.752 8.378 -1.694 1.00 77.94 101 VAL A O 1
ATOM 823 N N . LEU A 1 102 ? 9.573 10.415 -2.185 1.00 83.25 102 LEU A N 1
ATOM 824 C CA . LEU A 1 102 ? 10.961 10.015 -2.351 1.00 83.25 102 LEU A CA 1
ATOM 825 C C . LEU A 1 102 ? 11.499 9.299 -1.116 1.00 83.25 102 LEU A C 1
ATOM 827 O O . LEU A 1 102 ? 12.045 8.211 -1.252 1.00 83.25 102 LEU A O 1
ATOM 831 N N . GLU A 1 103 ? 11.311 9.883 0.064 1.00 86.75 103 GLU A N 1
ATOM 832 C CA . GLU A 1 103 ? 11.900 9.368 1.302 1.00 86.75 103 GLU A CA 1
ATOM 833 C C . GLU A 1 103 ? 11.444 7.940 1.595 1.00 86.75 103 GLU A C 1
ATOM 835 O O . GLU A 1 103 ? 12.236 7.044 1.864 1.00 86.75 103 GLU A O 1
ATOM 840 N N . ILE A 1 104 ? 10.157 7.664 1.417 1.00 85.12 104 ILE A N 1
ATOM 841 C CA . ILE A 1 104 ? 9.663 6.310 1.643 1.00 85.12 104 ILE A CA 1
ATOM 842 C C . ILE A 1 104 ? 10.047 5.362 0.519 1.00 85.12 104 ILE A C 1
ATOM 844 O O . ILE A 1 104 ? 10.306 4.193 0.789 1.00 85.12 104 ILE A O 1
ATOM 848 N N . LEU A 1 105 ? 10.135 5.827 -0.727 1.00 83.31 105 LEU A N 1
ATOM 849 C CA . LEU A 1 105 ? 10.712 4.998 -1.782 1.00 83.31 105 LEU A CA 1
ATOM 850 C C . LEU A 1 105 ? 12.170 4.634 -1.468 1.00 83.31 105 LEU A C 1
ATOM 852 O O . LEU A 1 105 ? 12.584 3.524 -1.796 1.00 83.31 105 LEU A O 1
ATOM 856 N N . GLN A 1 106 ? 12.929 5.517 -0.813 1.00 86.69 106 GLN A N 1
ATOM 857 C CA . GLN A 1 106 ? 14.284 5.227 -0.347 1.00 86.69 106 GLN A CA 1
ATOM 858 C C . GLN A 1 106 ? 14.284 4.216 0.804 1.00 86.69 106 GLN A C 1
ATOM 860 O O . GLN A 1 106 ? 14.976 3.207 0.695 1.00 86.69 106 GLN A O 1
ATOM 865 N N . LEU A 1 107 ? 13.460 4.406 1.841 1.00 90.31 107 LEU A N 1
ATOM 866 C CA . LEU A 1 107 ? 13.310 3.427 2.930 1.00 90.31 107 LEU A CA 1
ATOM 867 C C . LEU A 1 107 ? 12.913 2.046 2.391 1.00 90.31 107 LEU A C 1
ATOM 869 O O . LEU A 1 107 ? 13.530 1.031 2.704 1.00 90.31 107 LEU A O 1
ATOM 873 N N . PHE A 1 108 ? 11.928 2.008 1.498 1.00 86.50 108 PHE A N 1
ATOM 874 C CA . PHE A 1 108 ? 11.459 0.773 0.887 1.00 86.50 108 PHE A CA 1
ATOM 875 C C . PHE A 1 108 ? 12.518 0.120 -0.007 1.00 86.50 108 PHE A C 1
ATOM 877 O O . PHE A 1 108 ? 12.684 -1.100 0.008 1.00 86.50 108 PHE A O 1
ATOM 884 N N . ARG A 1 109 ? 13.275 0.922 -0.766 1.00 86.00 109 ARG A N 1
ATOM 885 C CA . ARG A 1 109 ? 14.423 0.443 -1.544 1.00 86.00 109 ARG A CA 1
ATOM 886 C C . ARG A 1 109 ? 15.474 -0.188 -0.638 1.00 86.00 109 ARG A C 1
ATOM 888 O O . ARG A 1 109 ? 15.966 -1.255 -0.992 1.00 86.00 109 ARG A O 1
ATOM 895 N N . ASN A 1 110 ? 15.797 0.436 0.491 1.00 91.88 110 ASN A N 1
ATOM 896 C CA . ASN A 1 110 ? 16.776 -0.092 1.440 1.00 91.88 110 ASN A CA 1
ATOM 897 C C . ASN A 1 110 ? 16.319 -1.455 1.979 1.00 91.88 110 ASN A C 1
ATOM 899 O O . ASN A 1 110 ? 17.091 -2.411 1.938 1.00 91.88 110 ASN A O 1
ATOM 903 N N . ASN A 1 111 ? 15.037 -1.588 2.335 1.00 90.62 111 ASN A N 1
ATOM 904 C CA . ASN A 1 111 ? 14.456 -2.864 2.764 1.00 90.62 111 ASN A CA 1
ATOM 905 C C . ASN A 1 111 ? 14.542 -3.937 1.664 1.00 90.62 111 ASN A C 1
ATOM 907 O O . ASN A 1 111 ? 14.921 -5.076 1.929 1.00 90.62 111 ASN A O 1
ATOM 911 N N . ILE A 1 112 ? 14.241 -3.589 0.405 1.00 84.50 112 ILE A N 1
ATOM 912 C CA . ILE A 1 112 ? 14.391 -4.520 -0.728 1.00 84.50 112 ILE A CA 1
ATOM 913 C C . ILE A 1 112 ? 15.857 -4.905 -0.942 1.00 84.50 112 ILE A C 1
ATOM 915 O O . ILE A 1 112 ? 16.142 -6.056 -1.248 1.00 84.50 112 ILE A O 1
ATOM 919 N N . GLN A 1 113 ? 16.797 -3.974 -0.809 1.00 85.88 113 GLN A N 1
ATOM 920 C CA . GLN A 1 113 ? 18.219 -4.276 -0.975 1.00 85.88 113 GLN A CA 1
ATOM 921 C C . GLN A 1 113 ? 18.747 -5.179 0.141 1.00 85.88 113 GLN A C 1
ATOM 923 O O . GLN A 1 113 ? 19.593 -6.028 -0.123 1.00 85.88 113 GLN A O 1
ATOM 928 N N . GLN A 1 114 ? 18.232 -5.018 1.359 1.00 90.06 114 GLN A N 1
ATOM 929 C CA . GLN A 1 114 ? 18.639 -5.802 2.518 1.00 90.06 114 GLN A CA 1
ATOM 930 C C . GLN A 1 114 ? 18.021 -7.207 2.534 1.00 90.06 114 GLN A C 1
ATOM 932 O O . GLN A 1 114 ? 18.720 -8.175 2.820 1.00 90.06 114 GLN A O 1
ATOM 937 N N . PHE A 1 115 ? 16.722 -7.323 2.241 1.00 87.50 115 PHE A N 1
ATOM 938 C CA . PHE A 1 115 ? 15.957 -8.567 2.410 1.00 87.50 115 PHE A CA 1
ATOM 939 C C . PHE A 1 115 ? 15.503 -9.209 1.095 1.00 87.50 115 PHE A C 1
ATOM 941 O O . PHE A 1 115 ? 14.968 -10.317 1.094 1.00 87.50 115 PHE A O 1
ATOM 948 N N . GLY A 1 116 ? 15.651 -8.514 -0.032 1.00 78.56 116 GLY A N 1
ATOM 949 C CA . GLY A 1 116 ? 15.216 -8.997 -1.336 1.00 78.56 116 GLY A CA 1
ATOM 950 C C . GLY A 1 116 ? 16.011 -10.213 -1.803 1.00 78.56 116 GLY A C 1
ATOM 951 O O . GLY A 1 116 ? 17.210 -10.343 -1.564 1.00 78.56 116 GLY A O 1
ATOM 952 N N . PHE A 1 117 ? 15.328 -11.105 -2.516 1.00 71.12 117 PHE A N 1
ATOM 953 C CA . PHE A 1 117 ? 15.957 -12.267 -3.127 1.00 71.12 117 PHE A CA 1
ATOM 954 C C . PHE A 1 117 ? 16.535 -11.894 -4.499 1.00 71.12 117 PHE A C 1
ATOM 956 O O . PHE A 1 117 ? 15.786 -11.608 -5.437 1.00 71.12 117 PHE A O 1
ATOM 963 N N . PHE A 1 118 ? 17.863 -11.913 -4.628 1.00 70.31 118 PHE A N 1
ATOM 964 C CA . PHE A 1 118 ? 18.564 -11.638 -5.883 1.00 70.31 118 PHE A CA 1
ATOM 965 C C . PHE A 1 118 ? 19.066 -12.936 -6.522 1.00 70.31 118 PHE A C 1
ATOM 967 O O . PHE A 1 118 ? 19.675 -13.776 -5.866 1.00 70.31 118 PHE A O 1
ATOM 974 N N . SER A 1 119 ? 18.815 -13.087 -7.823 1.00 64.88 119 SER A N 1
ATOM 975 C CA . SER A 1 119 ? 19.332 -14.188 -8.640 1.00 64.88 119 SER A CA 1
ATOM 976 C C . SER A 1 119 ? 20.429 -13.681 -9.577 1.00 64.88 119 SER A C 1
ATOM 978 O O . SER A 1 119 ? 20.495 -12.492 -9.885 1.00 64.88 119 SER A O 1
ATOM 980 N N . THR A 1 120 ? 21.268 -14.591 -10.070 1.00 62.72 120 THR A N 1
ATOM 981 C CA . THR A 1 120 ? 22.299 -14.298 -11.077 1.00 62.72 120 THR A CA 1
ATOM 982 C C . THR A 1 120 ? 21.706 -13.839 -12.412 1.00 62.72 120 THR A C 1
ATOM 984 O O . THR A 1 120 ? 22.367 -13.119 -13.156 1.00 62.72 120 THR A O 1
ATOM 987 N N . ALA A 1 121 ? 20.453 -14.205 -12.705 1.00 53.72 121 ALA A N 1
ATOM 988 C CA . ALA A 1 121 ? 19.699 -13.711 -13.851 1.00 53.72 121 ALA A CA 1
ATOM 989 C C . ALA A 1 121 ? 18.645 -12.689 -13.397 1.00 53.72 121 ALA A C 1
ATOM 991 O O . ALA A 1 121 ? 17.676 -13.034 -12.720 1.00 53.72 121 ALA A O 1
ATOM 992 N N . LEU A 1 122 ? 18.818 -11.427 -13.797 1.00 55.56 122 LEU A N 1
ATOM 993 C CA . LEU A 1 122 ? 17.891 -10.335 -13.495 1.00 55.56 122 LEU A CA 1
ATOM 994 C C . LEU A 1 122 ? 17.138 -9.903 -14.755 1.00 55.56 122 LEU A C 1
ATOM 996 O O . LEU A 1 122 ? 17.707 -9.813 -15.840 1.00 55.56 122 LEU A O 1
ATOM 1000 N N . SER A 1 123 ? 15.852 -9.593 -14.597 1.00 55.56 123 SER A N 1
ATOM 1001 C CA . SER A 1 123 ? 15.014 -9.014 -15.649 1.00 55.56 123 SER A CA 1
ATOM 1002 C C . SER A 1 123 ? 14.559 -7.627 -15.218 1.00 55.56 123 SER A C 1
ATOM 1004 O O . SER A 1 123 ? 13.956 -7.477 -14.157 1.00 55.56 123 SER A O 1
ATOM 1006 N N . VAL A 1 124 ? 14.799 -6.622 -16.060 1.00 57.16 124 VAL A N 1
ATOM 1007 C CA . VAL A 1 124 ? 14.372 -5.236 -15.824 1.00 57.16 124 VAL A CA 1
ATOM 1008 C C . VAL A 1 124 ? 13.171 -4.930 -16.710 1.00 57.16 124 VAL A C 1
ATOM 1010 O O . VAL A 1 124 ? 13.200 -5.175 -17.914 1.00 57.16 124 VAL A O 1
ATOM 1013 N N . ALA A 1 125 ? 12.100 -4.412 -16.113 1.00 49.56 125 ALA A N 1
ATOM 1014 C CA . ALA A 1 125 ? 10.880 -4.042 -16.818 1.00 49.56 125 ALA A CA 1
ATOM 1015 C C . ALA A 1 125 ? 10.241 -2.798 -16.191 1.00 49.56 125 ALA A C 1
ATOM 1017 O O . ALA A 1 125 ? 10.471 -2.482 -15.025 1.00 49.56 125 ALA A O 1
ATOM 1018 N N . GLU A 1 126 ? 9.404 -2.115 -16.967 1.00 57.09 126 GLU A N 1
ATOM 1019 C CA . GLU A 1 126 ? 8.617 -0.976 -16.502 1.00 57.09 126 GLU A CA 1
ATOM 1020 C C . GLU A 1 126 ? 7.245 -1.443 -16.001 1.00 57.09 126 GLU A C 1
ATOM 1022 O O . GLU A 1 126 ? 6.551 -2.215 -16.668 1.00 57.09 126 GLU A O 1
ATOM 1027 N N . MET A 1 127 ? 6.819 -0.931 -14.844 1.00 59.91 127 MET A N 1
ATOM 1028 C CA . MET A 1 127 ? 5.450 -1.082 -14.357 1.00 59.91 127 MET A CA 1
ATOM 1029 C C . MET A 1 127 ? 4.734 0.264 -14.439 1.00 59.91 127 MET A C 1
ATOM 1031 O O . MET A 1 127 ? 5.188 1.259 -13.878 1.00 59.91 127 MET A O 1
ATOM 1035 N N . MET A 1 128 ? 3.580 0.297 -15.109 1.00 59.81 128 MET A N 1
ATOM 1036 C CA . MET A 1 128 ? 2.727 1.484 -15.114 1.00 59.81 128 MET A CA 1
ATOM 1037 C C . MET A 1 128 ? 1.679 1.406 -14.007 1.00 59.81 128 MET A C 1
ATOM 1039 O O . MET A 1 128 ? 0.861 0.484 -13.971 1.00 59.81 128 MET A O 1
ATOM 1043 N N . VAL A 1 129 ? 1.630 2.436 -13.165 1.00 59.41 129 VAL A N 1
ATOM 1044 C CA . VAL A 1 129 ? 0.546 2.628 -12.198 1.00 59.41 129 VAL A CA 1
ATOM 1045 C C . VAL A 1 129 ? -0.508 3.551 -12.808 1.00 59.41 129 VAL A C 1
ATOM 1047 O O . VAL A 1 129 ? -0.203 4.636 -13.310 1.00 59.41 129 VAL A O 1
ATOM 1050 N N . ARG A 1 130 ? -1.771 3.110 -12.824 1.00 55.62 130 ARG A N 1
ATOM 1051 C CA . ARG A 1 130 ? -2.876 3.919 -13.356 1.00 55.62 130 ARG A CA 1
ATOM 1052 C C . ARG A 1 130 ? -3.186 5.054 -12.380 1.00 55.62 130 ARG A C 1
ATOM 1054 O O . ARG A 1 130 ? -3.668 4.793 -11.287 1.00 55.62 130 ARG A O 1
ATOM 1061 N N . PHE A 1 131 ? -2.985 6.295 -12.820 1.00 55.91 131 PHE A N 1
ATOM 1062 C CA . PHE A 1 131 ? -3.354 7.499 -12.075 1.00 55.91 131 PHE A CA 1
ATOM 1063 C C . PHE A 1 131 ? -4.218 8.430 -12.925 1.00 55.91 131 PHE A C 1
ATOM 1065 O O . PHE A 1 131 ? -3.854 8.766 -14.057 1.00 55.91 131 PHE A O 1
ATOM 1072 N N . PHE A 1 132 ? -5.344 8.879 -12.370 1.00 52.78 132 PHE A N 1
ATOM 1073 C CA . PHE A 1 132 ? -6.265 9.806 -13.039 1.00 52.78 132 PHE A CA 1
ATOM 1074 C C . PHE A 1 132 ? -6.101 11.264 -12.571 1.00 52.78 132 PHE A C 1
ATOM 1076 O O . PHE A 1 132 ? -6.575 12.183 -13.242 1.00 52.78 132 PHE A O 1
ATOM 1083 N N . GLY A 1 133 ? -5.366 11.506 -11.478 1.00 54.34 133 GLY A N 1
ATOM 1084 C CA . GLY A 1 133 ? -5.093 12.845 -10.953 1.00 54.34 133 GLY A CA 1
ATOM 1085 C C . GLY A 1 133 ? -4.079 13.638 -11.783 1.00 54.34 133 GLY A C 1
ATOM 1086 O O . GLY A 1 133 ? -3.342 13.094 -12.615 1.00 54.34 133 GLY A O 1
ATOM 1087 N N . ARG A 1 134 ? -4.050 14.963 -11.597 1.00 55.72 134 ARG A N 1
ATOM 1088 C CA . ARG A 1 134 ? -3.102 15.861 -12.280 1.00 55.72 134 ARG A CA 1
ATOM 1089 C C . ARG A 1 134 ? -1.705 15.666 -11.685 1.00 55.72 134 ARG A C 1
ATOM 1091 O O . ARG A 1 134 ? -1.473 16.013 -10.537 1.00 55.72 134 ARG A O 1
ATOM 1098 N N . THR A 1 135 ? -0.778 15.125 -12.470 1.00 59.22 135 THR A N 1
ATOM 1099 C CA . THR A 1 135 ? 0.640 15.016 -12.098 1.00 59.22 135 THR A CA 1
ATOM 1100 C C . THR A 1 135 ? 1.517 15.345 -13.297 1.00 59.22 135 THR A C 1
ATOM 1102 O O . THR A 1 135 ? 1.154 15.060 -14.442 1.00 59.22 135 THR A O 1
ATOM 1105 N N . CYS A 1 136 ? 2.672 15.946 -13.028 1.00 54.56 136 CYS A N 1
ATOM 1106 C CA . CYS A 1 136 ? 3.728 16.193 -14.004 1.00 54.56 136 CYS A CA 1
ATOM 1107 C C . CYS A 1 136 ? 4.543 14.928 -14.330 1.00 54.56 136 CYS A C 1
ATOM 1109 O O . CYS A 1 136 ? 5.313 14.946 -15.283 1.00 54.56 136 CYS A O 1
ATOM 1111 N N . LEU A 1 137 ? 4.330 13.827 -13.595 1.00 55.34 137 LEU A N 1
ATOM 1112 C CA . LEU A 1 137 ? 4.965 12.519 -13.804 1.00 55.34 137 LEU A CA 1
ATOM 1113 C C . LEU A 1 137 ? 4.239 11.651 -14.855 1.00 55.34 137 LEU A C 1
ATOM 1115 O O . LEU A 1 137 ? 4.436 10.441 -14.929 1.00 55.34 137 LEU A O 1
ATOM 1119 N N . ARG A 1 138 ? 3.363 12.246 -15.678 1.00 55.50 138 ARG A N 1
ATOM 1120 C CA . ARG A 1 138 ? 2.732 11.540 -16.804 1.00 55.50 138 ARG A CA 1
ATOM 1121 C C . ARG A 1 138 ? 3.745 11.373 -17.940 1.00 55.50 138 ARG A C 1
ATOM 1123 O O . ARG A 1 138 ? 4.531 12.265 -18.224 1.00 55.50 138 ARG A O 1
ATOM 1130 N N . HIS A 1 139 ? 3.685 10.220 -18.594 1.00 55.44 139 HIS A N 1
ATOM 1131 C CA . HIS A 1 139 ? 4.706 9.690 -19.498 1.00 55.44 139 HIS A CA 1
ATOM 1132 C C . HIS A 1 139 ? 4.682 10.320 -20.910 1.00 55.44 139 HIS A C 1
ATOM 1134 O O . HIS A 1 139 ? 3.863 9.922 -21.746 1.00 55.44 139 HIS A O 1
ATOM 1140 N N . PRO A 1 140 ? 5.530 11.338 -21.158 1.00 50.94 140 PRO A N 1
ATOM 1141 C CA . PRO A 1 140 ? 6.415 11.358 -22.342 1.00 50.94 140 PRO A CA 1
ATOM 1142 C C . PRO A 1 140 ? 7.921 11.418 -22.015 1.00 50.94 140 PRO A C 1
ATOM 1144 O O . PRO A 1 140 ? 8.742 11.078 -22.859 1.00 50.94 140 PRO A O 1
ATOM 1147 N N . HIS A 1 141 ? 8.302 11.833 -20.803 1.00 54.81 141 HIS A N 1
ATOM 1148 C CA . HIS A 1 141 ? 9.705 12.107 -20.453 1.00 54.81 141 HIS A CA 1
ATOM 1149 C C . HIS A 1 141 ? 10.587 10.857 -20.297 1.00 54.81 141 HIS A C 1
ATOM 1151 O O . HIS A 1 141 ? 11.799 10.969 -20.440 1.00 54.81 141 HIS A O 1
ATOM 1157 N N . LEU A 1 142 ? 10.012 9.675 -20.049 1.00 56.97 142 LEU A N 1
ATOM 1158 C CA . LEU A 1 142 ? 10.793 8.445 -19.856 1.00 56.97 142 LEU A CA 1
ATOM 1159 C C . LEU A 1 142 ? 11.551 8.031 -21.128 1.00 56.97 142 LEU A C 1
ATOM 1161 O O . LEU A 1 142 ? 12.716 7.668 -21.047 1.00 56.97 142 LEU A O 1
ATOM 1165 N N . VAL A 1 143 ? 10.936 8.181 -22.308 1.00 50.06 143 VAL A N 1
ATOM 1166 C CA . VAL A 1 143 ? 11.580 7.865 -23.601 1.00 50.06 143 VAL A CA 1
ATOM 1167 C C . VAL A 1 143 ? 12.784 8.779 -23.860 1.00 50.06 143 VAL A C 1
ATOM 1169 O O . VAL A 1 143 ? 13.827 8.327 -24.325 1.00 50.06 143 VAL A O 1
ATOM 1172 N N . ILE A 1 144 ? 12.654 10.062 -23.507 1.00 53.72 144 ILE A N 1
ATOM 1173 C CA . ILE A 1 144 ? 13.725 11.061 -23.625 1.00 53.72 144 ILE A CA 1
ATOM 1174 C C . ILE A 1 144 ? 14.858 10.739 -22.641 1.00 53.72 144 ILE A C 1
ATOM 1176 O O . ILE A 1 144 ? 16.028 10.791 -23.008 1.00 53.72 144 ILE A O 1
ATOM 1180 N N . HIS A 1 145 ? 14.511 10.363 -21.409 1.00 54.97 145 HIS A N 1
ATOM 1181 C CA . HIS A 1 145 ? 15.476 10.046 -20.362 1.00 54.97 145 HIS A CA 1
ATOM 1182 C C . HIS A 1 145 ? 16.285 8.783 -20.682 1.00 54.97 145 HIS A C 1
ATOM 1184 O O . HIS A 1 145 ? 17.505 8.801 -20.572 1.00 54.97 145 HIS A O 1
ATOM 1190 N N . LEU A 1 146 ? 15.637 7.721 -21.174 1.00 46.81 146 LEU A N 1
ATOM 1191 C CA . LEU A 1 146 ? 16.322 6.500 -21.613 1.00 46.81 146 LEU A CA 1
ATOM 1192 C C . LEU A 1 146 ? 17.353 6.797 -22.715 1.00 46.81 146 LEU A C 1
ATOM 1194 O O . LEU A 1 146 ? 18.471 6.289 -22.658 1.00 46.81 146 LEU A O 1
ATOM 1198 N N . ASN A 1 147 ? 17.030 7.696 -23.651 1.00 50.81 147 ASN A N 1
ATOM 1199 C CA . ASN A 1 147 ? 17.959 8.095 -24.709 1.00 50.81 147 ASN A CA 1
ATOM 1200 C C . ASN A 1 147 ? 19.179 8.870 -24.187 1.00 50.81 147 ASN A C 1
ATOM 1202 O O . ASN A 1 147 ? 20.288 8.665 -24.671 1.00 50.81 147 ASN A O 1
ATOM 1206 N N . GLN A 1 148 ? 18.996 9.727 -23.176 1.00 57.59 148 GLN A N 1
ATOM 1207 C CA . GLN A 1 148 ? 20.103 10.443 -22.523 1.00 57.59 148 GLN A CA 1
ATOM 1208 C C . GLN A 1 148 ? 21.088 9.490 -21.831 1.00 57.59 148 GLN A C 1
ATOM 1210 O O . GLN A 1 148 ? 22.278 9.781 -21.777 1.00 57.59 148 GLN A O 1
ATOM 1215 N N . PHE A 1 149 ? 20.612 8.334 -21.362 1.00 52.09 149 PHE A N 1
ATOM 1216 C CA . PHE A 1 149 ? 21.442 7.258 -20.812 1.00 52.09 149 PHE A CA 1
ATOM 1217 C C . PHE A 1 149 ? 21.977 6.281 -21.875 1.00 52.09 149 PHE A C 1
ATOM 1219 O O . PHE A 1 149 ? 22.526 5.236 -21.532 1.00 52.09 149 PHE A O 1
ATOM 1226 N N . GLY A 1 150 ? 21.816 6.588 -23.168 1.00 44.88 150 GLY A N 1
ATOM 1227 C CA . GLY A 1 150 ? 22.275 5.737 -24.272 1.00 44.88 150 GLY A CA 1
ATOM 1228 C C . GLY A 1 150 ? 21.412 4.493 -24.515 1.00 44.88 150 GLY A C 1
ATOM 1229 O O . GLY A 1 150 ? 21.760 3.652 -25.346 1.00 44.88 150 GLY A O 1
ATOM 1230 N N . LEU A 1 151 ? 20.274 4.368 -23.826 1.00 43.94 151 LEU A N 1
ATOM 1231 C CA . LEU A 1 151 ? 19.333 3.265 -23.977 1.00 43.94 151 LEU A CA 1
ATOM 1232 C C . LEU A 1 151 ? 18.282 3.614 -25.035 1.00 43.94 151 LEU A C 1
ATOM 1234 O O . LEU A 1 151 ? 17.415 4.475 -24.868 1.00 43.94 151 LEU A O 1
ATOM 1238 N N . LYS A 1 152 ? 18.352 2.900 -26.154 1.00 48.53 152 LYS A N 1
ATOM 1239 C CA . LYS A 1 152 ? 17.412 3.028 -27.267 1.00 48.53 152 LYS A CA 1
ATOM 1240 C C . LYS A 1 152 ? 16.064 2.411 -26.886 1.00 48.53 152 LYS A C 1
ATOM 1242 O O . LYS A 1 152 ? 16.004 1.236 -26.535 1.00 48.53 152 LYS A O 1
ATOM 1247 N N . SER A 1 153 ? 14.974 3.172 -26.985 1.00 42.94 153 SER A N 1
ATOM 1248 C CA . SER A 1 153 ? 13.630 2.710 -26.604 1.00 42.94 153 SER A CA 1
ATOM 1249 C C . SER A 1 153 ? 12.579 3.058 -27.662 1.00 42.94 153 SER A C 1
ATOM 1251 O O . SER A 1 153 ? 12.753 3.971 -28.472 1.00 42.94 153 SER A O 1
ATOM 1253 N N . THR A 1 154 ? 11.501 2.270 -27.716 1.00 44.22 154 THR A N 1
ATOM 1254 C CA . THR A 1 154 ? 10.360 2.478 -28.623 1.00 44.22 154 THR A CA 1
ATOM 1255 C C . THR A 1 154 ? 9.064 2.176 -27.883 1.00 44.22 154 THR A C 1
ATOM 1257 O O . THR A 1 154 ? 8.949 1.124 -27.260 1.00 44.22 154 THR A O 1
ATOM 1260 N N . GLY A 1 155 ? 8.079 3.072 -27.962 1.00 51.03 155 GLY A N 1
ATOM 1261 C CA . GLY A 1 155 ? 6.813 2.909 -27.252 1.00 51.03 155 GLY A CA 1
ATOM 1262 C C . GLY A 1 155 ? 5.648 3.658 -27.889 1.00 51.03 155 GLY A C 1
ATOM 1263 O O . GLY A 1 155 ? 5.820 4.679 -28.551 1.00 51.03 155 GLY A O 1
ATOM 1264 N N . THR A 1 156 ? 4.434 3.151 -27.681 1.00 49.62 156 THR A N 1
ATOM 1265 C CA . THR A 1 156 ? 3.199 3.814 -28.119 1.00 49.62 156 THR A CA 1
ATOM 1266 C C . THR A 1 156 ? 2.842 4.961 -27.181 1.00 49.62 156 THR A C 1
ATOM 1268 O O . THR A 1 156 ? 2.866 4.795 -25.960 1.00 49.62 156 THR A O 1
ATOM 1271 N N . VAL A 1 157 ? 2.433 6.101 -27.730 1.00 55.44 157 VAL A N 1
ATOM 1272 C CA . VAL A 1 157 ? 2.070 7.297 -26.964 1.00 55.44 157 VAL A CA 1
ATOM 1273 C C . VAL A 1 157 ? 0.669 7.751 -27.335 1.00 55.44 157 VAL A C 1
ATOM 1275 O O . VAL A 1 157 ? 0.246 7.665 -28.484 1.00 55.44 157 VAL A O 1
ATOM 1278 N N . ARG A 1 158 ? -0.093 8.222 -26.344 1.00 60.81 158 ARG A N 1
ATOM 1279 C CA . ARG A 1 158 ? -1.435 8.752 -26.599 1.00 60.81 158 ARG A CA 1
ATOM 1280 C C . ARG A 1 158 ? -1.352 10.157 -27.190 1.00 60.81 158 ARG A C 1
ATOM 1282 O O . ARG A 1 158 ? -0.569 10.983 -26.727 1.00 60.81 158 ARG A O 1
ATOM 1289 N N . ARG A 1 159 ? -2.211 10.437 -28.170 1.00 60.78 159 ARG A N 1
ATOM 1290 C CA . ARG A 1 159 ? -2.234 11.695 -28.931 1.00 60.78 159 ARG A CA 1
ATOM 1291 C C . ARG A 1 159 ? -2.426 12.948 -28.068 1.00 60.78 159 ARG A C 1
ATOM 1293 O O . ARG A 1 159 ? -1.913 14.007 -28.404 1.00 60.78 159 ARG A O 1
ATOM 1300 N N . ASP A 1 160 ? -3.143 12.838 -26.953 1.00 66.38 160 ASP A N 1
ATOM 1301 C CA . ASP A 1 160 ? -3.370 13.922 -25.987 1.00 66.38 160 ASP A CA 1
ATOM 1302 C C . ASP A 1 160 ? -2.122 14.281 -25.161 1.00 66.38 160 ASP A C 1
ATOM 1304 O O . ASP A 1 160 ? -2.112 15.296 -24.469 1.00 66.38 160 ASP A O 1
ATOM 1308 N N . ARG A 1 161 ? -1.067 13.462 -25.228 1.00 57.41 161 ARG A N 1
ATOM 1309 C CA . ARG A 1 161 ? 0.137 13.583 -24.393 1.00 57.41 161 ARG A CA 1
ATOM 1310 C C . ARG A 1 161 ? 1.350 14.137 -25.136 1.00 57.41 161 ARG A C 1
ATOM 1312 O O . ARG A 1 161 ? 2.406 14.276 -24.528 1.00 57.41 161 ARG A O 1
ATOM 1319 N N . VAL A 1 162 ? 1.208 14.454 -26.421 1.00 63.88 162 VAL A N 1
ATOM 1320 C CA . VAL A 1 162 ? 2.284 14.978 -27.273 1.00 63.88 162 VAL A CA 1
ATOM 1321 C C . VAL A 1 162 ? 1.908 16.383 -27.737 1.00 63.88 162 VAL A C 1
ATOM 1323 O O . VAL A 1 162 ? 0.756 16.644 -28.087 1.00 63.88 162 VAL A O 1
ATOM 1326 N N . LYS A 1 163 ? 2.874 17.311 -27.698 1.00 67.81 163 LYS A N 1
ATOM 1327 C CA . LYS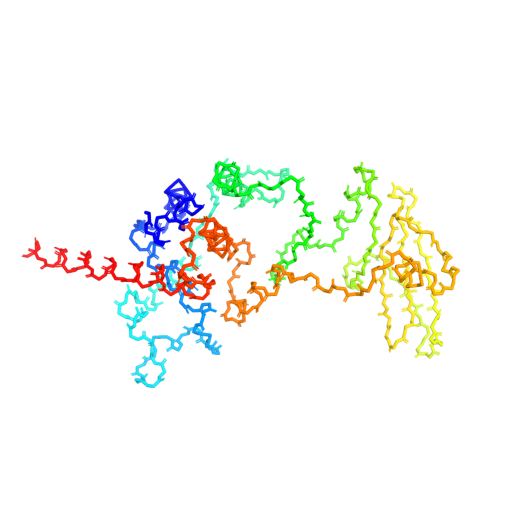 A 1 163 ? 2.679 18.692 -28.179 1.00 67.81 163 LYS A CA 1
ATOM 1328 C C . LYS A 1 163 ? 2.470 18.721 -29.692 1.00 67.81 163 LYS A C 1
ATOM 1330 O O . LYS A 1 163 ? 1.625 19.459 -30.190 1.00 67.81 163 LYS A O 1
ATOM 1335 N N . GLU A 1 164 ? 3.223 17.891 -30.401 1.00 69.44 164 GLU A N 1
ATOM 1336 C CA . GLU A 1 164 ? 3.113 17.713 -31.838 1.00 69.44 164 GLU A CA 1
ATOM 1337 C C . GLU A 1 164 ? 1.963 16.764 -32.196 1.00 69.44 164 GLU A C 1
ATOM 1339 O O . GLU A 1 164 ? 1.776 15.717 -31.574 1.00 69.44 164 GLU A O 1
ATOM 1344 N N . LYS A 1 165 ? 1.166 17.142 -33.199 1.00 75.19 165 LYS A N 1
ATOM 1345 C CA . LYS A 1 165 ? -0.015 16.387 -33.623 1.00 75.19 165 LYS A CA 1
ATOM 1346 C C . LYS A 1 165 ? 0.041 16.134 -35.117 1.00 75.19 165 LYS A C 1
ATOM 1348 O O . LYS A 1 165 ? -0.025 17.064 -35.916 1.00 75.19 165 LYS A O 1
ATOM 1353 N N . HIS A 1 166 ? 0.065 14.864 -35.502 1.00 77.00 166 HIS A N 1
ATOM 1354 C CA . HIS A 1 166 ? -0.162 14.483 -36.891 1.00 77.00 166 HIS A CA 1
ATOM 1355 C C . HIS A 1 166 ? -1.657 14.537 -37.198 1.00 77.00 166 HIS A C 1
ATOM 1357 O O . HIS A 1 166 ? -2.495 14.175 -36.373 1.00 77.00 166 HIS A O 1
ATOM 1363 N N . VAL A 1 167 ? -2.010 15.051 -38.374 1.00 77.75 167 VAL A N 1
ATOM 1364 C CA . VAL A 1 167 ? -3.395 15.099 -38.859 1.00 77.75 167 VAL A CA 1
ATOM 1365 C C . VAL A 1 167 ? -3.498 14.199 -40.079 1.00 77.75 167 VAL A C 1
ATOM 1367 O O . VAL A 1 167 ? -2.769 14.397 -41.051 1.00 77.75 167 VAL A O 1
ATOM 1370 N N . PHE A 1 168 ? -4.397 13.222 -40.032 1.00 73.12 168 PHE A N 1
ATOM 1371 C CA . PHE A 1 168 ? -4.715 12.345 -41.157 1.00 73.12 168 PHE A CA 1
ATOM 1372 C C . PHE A 1 168 ? -6.039 12.757 -41.797 1.00 73.12 168 PHE A C 1
ATOM 1374 O O . PHE A 1 168 ? -6.913 13.321 -41.138 1.00 73.12 168 PHE A O 1
ATOM 1381 N N . GLN A 1 169 ? -6.195 12.460 -43.087 1.00 75.06 169 GLN A N 1
ATOM 1382 C CA . GLN A 1 169 ? -7.490 12.581 -43.753 1.00 75.06 169 GLN A CA 1
ATOM 1383 C C . GLN A 1 169 ? -8.459 11.527 -43.190 1.00 75.06 169 GLN A C 1
ATOM 1385 O O . GLN A 1 169 ? -8.042 10.418 -42.858 1.00 75.06 169 GLN A O 1
ATOM 1390 N N . LYS A 1 170 ? -9.761 11.845 -43.110 1.00 70.19 170 LYS A N 1
ATOM 1391 C CA . LYS A 1 170 ? -10.791 10.984 -42.483 1.00 70.19 170 LYS A CA 1
ATOM 1392 C C . LYS A 1 170 ? -10.909 9.570 -43.089 1.00 70.19 170 LYS A C 1
ATOM 1394 O O . LYS A 1 170 ? -11.478 8.700 -42.444 1.00 70.19 170 LYS A O 1
ATOM 1399 N N . LYS A 1 171 ? -10.389 9.344 -44.302 1.00 75.38 171 LYS A N 1
ATOM 1400 C CA . LYS A 1 171 ? -10.375 8.049 -45.012 1.00 75.38 171 LYS A CA 1
ATOM 1401 C C . LYS A 1 171 ? -8.959 7.608 -45.413 1.00 75.38 171 LYS A C 1
ATOM 1403 O O . LYS A 1 171 ? -8.780 7.004 -46.464 1.00 75.38 171 LYS A O 1
ATOM 1408 N N . ALA A 1 172 ? -7.943 7.962 -44.627 1.00 73.12 172 ALA A N 1
ATOM 1409 C CA . ALA A 1 172 ? -6.580 7.522 -44.910 1.00 73.12 172 ALA A CA 1
ATOM 1410 C C . ALA A 1 172 ? -6.514 5.978 -44.948 1.00 73.12 172 ALA A C 1
ATOM 1412 O O . ALA A 1 172 ? -7.052 5.336 -44.041 1.00 73.12 172 ALA A O 1
ATOM 1413 N N . PRO A 1 173 ? -5.888 5.373 -45.974 1.00 75.06 173 PRO A N 1
ATOM 1414 C CA . PRO A 1 173 ? -5.781 3.925 -46.067 1.00 75.06 173 PRO A CA 1
ATOM 1415 C C . PRO A 1 173 ? -4.917 3.365 -44.932 1.00 75.06 173 PRO A C 1
ATOM 1417 O O . PRO A 1 173 ? -3.992 4.022 -44.438 1.00 75.06 173 PRO A O 1
ATOM 1420 N N . ARG A 1 174 ? -5.212 2.126 -44.531 1.00 68.69 174 ARG A N 1
ATOM 1421 C CA . ARG A 1 174 ? -4.419 1.381 -43.549 1.00 68.69 174 ARG A CA 1
ATOM 1422 C C . ARG A 1 174 ? -2.956 1.312 -44.003 1.00 68.69 174 ARG A C 1
ATOM 1424 O O . ARG A 1 174 ? -2.683 1.037 -45.166 1.00 68.69 174 ARG A O 1
ATOM 1431 N N . GLY A 1 175 ? -2.029 1.576 -43.088 1.00 63.09 175 GLY A N 1
ATOM 1432 C CA . GLY A 1 175 ? -0.595 1.675 -43.360 1.00 63.09 175 GLY A CA 1
ATOM 1433 C C . GLY A 1 175 ? -0.108 3.090 -43.687 1.00 63.09 175 GLY A C 1
ATOM 1434 O O . GLY A 1 175 ? 1.098 3.297 -43.779 1.00 63.09 175 GLY A O 1
ATOM 1435 N N . THR A 1 176 ? -0.999 4.084 -43.809 1.00 72.38 176 THR A N 1
ATOM 1436 C CA . THR A 1 176 ? -0.575 5.489 -43.952 1.00 72.38 176 THR A CA 1
ATOM 1437 C C . THR A 1 176 ? 0.147 5.940 -42.691 1.00 72.38 176 THR A C 1
ATOM 1439 O O . THR A 1 176 ? -0.392 5.794 -41.593 1.00 72.38 176 THR A O 1
ATOM 1442 N N . TYR A 1 177 ? 1.326 6.542 -42.835 1.00 73.00 177 TYR A N 1
ATOM 1443 C CA . TYR A 1 177 ? 2.107 7.021 -41.702 1.00 73.00 177 TYR A CA 1
ATOM 1444 C C . TYR A 1 177 ? 2.640 8.440 -41.908 1.00 73.00 177 TYR A C 1
ATOM 1446 O O . TYR A 1 177 ? 2.795 8.917 -43.031 1.00 73.00 177 TYR A O 1
ATOM 1454 N N . LYS A 1 178 ? 2.899 9.127 -40.797 1.00 73.12 178 LYS A N 1
ATOM 1455 C CA . LYS A 1 178 ? 3.565 10.430 -40.740 1.00 73.12 178 LYS A CA 1
ATOM 1456 C C . LYS A 1 178 ? 4.670 10.370 -39.704 1.00 73.12 178 LYS A C 1
ATOM 1458 O O . LYS A 1 178 ? 4.525 9.686 -38.694 1.00 73.12 178 LYS A O 1
ATOM 1463 N N . VAL A 1 179 ? 5.765 11.077 -39.965 1.00 70.62 179 VAL A N 1
ATOM 1464 C CA . VAL A 1 179 ? 6.921 11.116 -39.071 1.00 70.62 179 VAL A CA 1
ATOM 1465 C C . VAL A 1 179 ? 7.340 12.552 -38.835 1.00 70.62 179 VAL A C 1
ATOM 1467 O O . VAL A 1 179 ? 7.450 13.329 -39.780 1.00 70.62 179 VAL A O 1
ATOM 1470 N N . SER A 1 180 ? 7.607 12.864 -37.576 1.00 72.62 180 SER A N 1
ATOM 1471 C CA . SER A 1 180 ? 8.282 14.074 -37.142 1.00 72.62 180 SER A CA 1
ATOM 1472 C C . SER A 1 180 ? 9.544 13.694 -36.390 1.00 72.62 180 SER A C 1
ATOM 1474 O O . SER A 1 180 ? 9.543 12.752 -35.599 1.00 72.62 180 SER A O 1
ATOM 1476 N N . HIS A 1 181 ? 10.624 14.416 -36.655 1.00 70.94 181 HIS A N 1
ATOM 1477 C CA . HIS A 1 181 ? 11.914 14.172 -36.029 1.00 70.94 181 HIS A CA 1
ATOM 1478 C C . HIS A 1 181 ? 12.298 15.378 -35.177 1.00 70.94 181 HIS A C 1
ATOM 1480 O O . HIS A 1 181 ? 12.507 16.475 -35.700 1.00 70.94 181 HIS A O 1
ATOM 1486 N N . GLU A 1 182 ? 12.475 15.170 -33.877 1.00 66.88 182 GLU A N 1
ATOM 1487 C CA . GLU A 1 182 ? 12.966 16.201 -32.969 1.00 66.88 182 GLU A CA 1
ATOM 1488 C C . GLU A 1 182 ? 14.500 16.131 -32.900 1.00 66.88 182 GLU A C 1
ATOM 1490 O O . GLU A 1 182 ? 15.085 15.203 -32.344 1.00 66.88 182 GLU A O 1
ATOM 1495 N N . ARG A 1 183 ? 15.175 17.109 -33.522 1.00 59.34 183 ARG A N 1
ATOM 1496 C CA . ARG A 1 183 ? 16.645 17.110 -33.680 1.00 59.34 183 ARG A CA 1
ATOM 1497 C C . ARG A 1 183 ? 17.406 17.180 -32.353 1.00 59.34 183 ARG A C 1
ATOM 1499 O O . ARG A 1 183 ? 18.477 16.598 -32.260 1.00 59.34 183 ARG A O 1
ATOM 1506 N N . ASN A 1 184 ? 16.850 17.841 -31.338 1.00 59.56 184 ASN A N 1
ATOM 1507 C CA . ASN A 1 184 ? 17.528 18.036 -30.051 1.00 59.56 184 ASN A CA 1
ATOM 1508 C C . ASN A 1 184 ? 17.506 16.783 -29.163 1.00 59.56 184 ASN A C 1
ATOM 1510 O O . ASN A 1 184 ? 18.421 16.578 -28.375 1.00 59.56 184 ASN A O 1
ATOM 1514 N N . SER A 1 185 ? 16.465 15.955 -29.272 1.00 57.00 185 SER A N 1
ATOM 1515 C CA . SER A 1 185 ? 16.272 14.762 -28.439 1.00 57.00 185 SER A CA 1
ATOM 1516 C C . SER A 1 185 ? 16.606 13.457 -29.168 1.00 57.00 185 SER A C 1
ATOM 1518 O O . SER A 1 185 ? 16.589 12.402 -28.539 1.00 57.00 185 SER A O 1
ATOM 1520 N N . GLY A 1 186 ? 16.890 13.503 -30.479 1.00 61.72 186 GLY A N 1
ATOM 1521 C CA . GLY A 1 186 ? 17.113 12.314 -31.314 1.00 61.72 186 GLY A CA 1
ATOM 1522 C C . GLY A 1 186 ? 15.875 11.416 -31.432 1.00 61.72 186 GLY A C 1
ATOM 1523 O O . GLY A 1 186 ? 15.997 10.219 -31.688 1.00 61.72 186 GLY A O 1
ATOM 1524 N N . MET A 1 187 ? 14.690 11.976 -31.179 1.00 64.50 187 MET A N 1
ATOM 1525 C CA . MET A 1 187 ? 13.443 11.236 -31.040 1.00 64.50 187 MET A CA 1
ATOM 1526 C C . MET A 1 187 ? 12.603 11.322 -32.316 1.00 64.50 187 MET A C 1
ATOM 1528 O O . MET A 1 187 ? 12.318 12.405 -32.830 1.00 64.50 187 MET A O 1
ATOM 1532 N N . ASN A 1 188 ? 12.158 10.162 -32.793 1.00 69.25 188 ASN A N 1
ATOM 1533 C 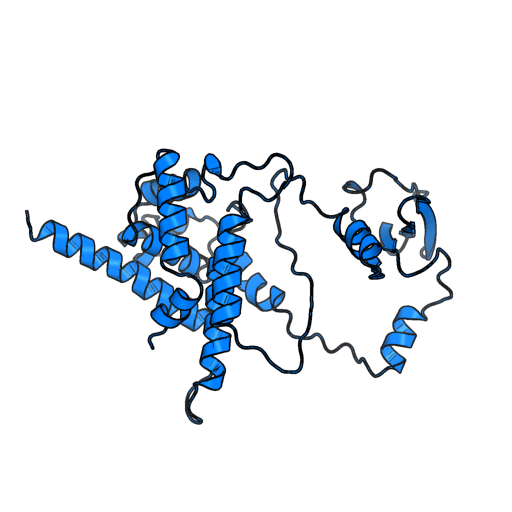CA . ASN A 1 188 ? 11.203 10.023 -33.882 1.00 69.25 188 ASN A CA 1
ATOM 1534 C C . ASN A 1 188 ? 9.793 9.882 -33.317 1.00 69.25 188 ASN A C 1
ATOM 1536 O O . ASN A 1 188 ? 9.505 8.936 -32.586 1.00 69.25 188 ASN A O 1
ATOM 1540 N N . PHE A 1 189 ? 8.901 10.789 -33.697 1.00 70.50 189 PHE A N 1
ATOM 1541 C CA . PHE A 1 189 ? 7.468 10.665 -33.478 1.00 70.50 189 PHE A CA 1
ATOM 1542 C C . PHE A 1 189 ? 6.804 10.169 -34.758 1.00 70.50 189 PHE A C 1
ATOM 1544 O O . PHE A 1 189 ? 6.844 10.843 -35.783 1.00 70.50 189 PHE A O 1
ATOM 1551 N N . VAL A 1 190 ? 6.204 8.983 -34.712 1.00 72.75 190 VAL A N 1
ATOM 1552 C CA . VAL A 1 190 ? 5.569 8.320 -35.853 1.00 72.75 190 VAL A CA 1
ATOM 1553 C C . VAL A 1 190 ? 4.099 8.093 -35.534 1.00 72.75 190 VAL A C 1
ATOM 1555 O O . VAL A 1 190 ? 3.791 7.387 -34.579 1.00 72.75 190 VAL A O 1
ATOM 1558 N N . SER A 1 191 ? 3.182 8.618 -36.341 1.00 71.69 191 SER A N 1
ATOM 1559 C CA . SER A 1 191 ? 1.780 8.190 -36.300 1.00 71.69 191 SER A CA 1
ATOM 1560 C C . SER A 1 191 ? 1.466 7.297 -37.492 1.00 71.69 191 SER A C 1
ATOM 1562 O O . SER A 1 191 ? 1.844 7.616 -38.617 1.00 71.69 191 SER A O 1
ATOM 1564 N N . VAL A 1 192 ? 0.746 6.201 -37.258 1.00 73.94 192 VAL A N 1
ATOM 1565 C CA . VAL A 1 192 ? 0.320 5.231 -38.276 1.00 73.94 192 VAL A CA 1
ATOM 1566 C C . VAL A 1 192 ? -1.189 5.023 -38.188 1.00 73.94 192 VAL A C 1
ATOM 1568 O O . VAL A 1 192 ? -1.756 4.934 -37.099 1.00 73.94 192 VAL A O 1
ATOM 1571 N N . ILE A 1 193 ? -1.845 4.924 -39.340 1.00 66.69 193 ILE A N 1
ATOM 1572 C CA . ILE A 1 193 ? -3.245 4.523 -39.456 1.00 66.69 193 ILE A CA 1
ATOM 1573 C C . ILE A 1 193 ? -3.307 3.005 -39.591 1.00 66.69 193 ILE A C 1
ATOM 1575 O O . ILE A 1 193 ? -2.939 2.456 -40.626 1.00 66.69 193 ILE A O 1
ATOM 1579 N N . ASP A 1 194 ? -3.774 2.329 -38.544 1.00 67.00 194 ASP A N 1
ATOM 1580 C CA . ASP A 1 194 ? -4.163 0.920 -38.606 1.00 67.00 194 ASP A CA 1
ATOM 1581 C C . ASP A 1 194 ? -5.698 0.818 -38.718 1.00 67.00 194 ASP A C 1
ATOM 1583 O O . ASP A 1 194 ? -6.287 1.321 -39.672 1.00 67.00 194 ASP A O 1
ATOM 1587 N N . SER A 1 195 ? -6.360 0.241 -37.711 1.00 66.38 195 SER A N 1
ATOM 1588 C CA . SER A 1 195 ? -7.813 0.316 -37.511 1.00 66.38 195 SER A CA 1
ATOM 1589 C C . SER A 1 195 ? -8.235 1.668 -36.908 1.00 66.38 195 SER A C 1
ATOM 1591 O O . SER A 1 195 ? -9.367 2.119 -37.073 1.00 66.38 195 SER A O 1
ATOM 1593 N N . LYS A 1 196 ? -7.310 2.311 -36.183 1.00 64.25 196 LYS A N 1
ATOM 1594 C CA . LYS A 1 196 ? -7.367 3.675 -35.635 1.00 64.25 196 LYS A CA 1
ATOM 1595 C C . LYS A 1 196 ? -5.955 4.270 -35.695 1.00 64.25 196 LYS A C 1
ATOM 1597 O O . LYS A 1 196 ? -4.988 3.542 -35.917 1.00 64.25 196 LYS A O 1
ATOM 1602 N N . GLU A 1 197 ? -5.833 5.579 -35.503 1.00 67.12 197 GLU A N 1
ATOM 1603 C CA . GLU A 1 197 ? -4.524 6.231 -35.400 1.00 67.12 197 GLU A CA 1
ATOM 1604 C C . GLU A 1 197 ? -3.770 5.741 -34.157 1.00 67.12 197 GLU A C 1
ATOM 1606 O O . GLU A 1 197 ? -4.289 5.796 -33.039 1.00 67.12 197 GLU A O 1
ATOM 1611 N N . VAL A 1 198 ? -2.536 5.291 -34.364 1.00 62.53 198 VAL A N 1
ATOM 1612 C CA . VAL A 1 198 ? -1.599 4.892 -33.315 1.00 62.53 198 VAL A CA 1
ATOM 1613 C C . VAL A 1 198 ? -0.364 5.769 -33.430 1.00 62.53 198 VAL A C 1
ATOM 1615 O O . VAL A 1 198 ? 0.256 5.821 -34.489 1.00 62.53 198 VAL A O 1
ATOM 1618 N N . SER A 1 199 ? 0.005 6.442 -32.343 1.00 67.75 199 SER A N 1
ATOM 1619 C CA . SER A 1 199 ? 1.224 7.250 -32.279 1.00 67.75 199 SER A CA 1
ATOM 1620 C C . SER A 1 199 ? 2.322 6.523 -31.503 1.00 67.75 199 SER A C 1
ATOM 1622 O O . SER A 1 199 ? 2.057 5.855 -30.503 1.00 67.75 199 SER A O 1
ATOM 1624 N N . ILE A 1 200 ? 3.560 6.645 -31.967 1.00 64.19 200 ILE A N 1
ATOM 1625 C CA . ILE A 1 200 ? 4.748 5.927 -31.500 1.00 64.19 200 ILE A CA 1
ATOM 1626 C C . ILE A 1 200 ? 5.879 6.944 -31.315 1.00 64.19 200 ILE A C 1
ATOM 1628 O O . ILE A 1 200 ? 6.080 7.804 -32.168 1.00 64.19 200 ILE A O 1
ATOM 1632 N N . LEU A 1 201 ? 6.627 6.841 -30.216 1.00 64.25 201 LEU A N 1
ATOM 1633 C CA . LEU A 1 201 ? 7.919 7.506 -30.037 1.00 64.25 201 LEU A CA 1
ATOM 1634 C C . LEU A 1 201 ? 9.031 6.458 -30.113 1.00 64.25 201 LEU A C 1
ATOM 1636 O O . LEU A 1 201 ? 8.926 5.405 -29.482 1.00 64.25 201 LEU A O 1
ATOM 1640 N N . SER A 1 202 ? 10.089 6.739 -30.868 1.00 55.56 202 SER A N 1
ATOM 1641 C CA . SER A 1 202 ? 11.264 5.872 -30.964 1.00 55.56 202 SER A CA 1
ATOM 1642 C C . SER A 1 202 ? 12.552 6.681 -30.976 1.00 55.56 202 SER A C 1
ATOM 1644 O O . SER A 1 202 ? 12.694 7.627 -31.743 1.00 55.56 202 SER A O 1
ATOM 1646 N N . THR A 1 203 ? 13.511 6.268 -30.156 1.00 57.56 203 THR A N 1
ATOM 1647 C CA . THR A 1 203 ? 14.915 6.714 -30.206 1.00 57.56 203 THR A CA 1
ATOM 1648 C C . THR A 1 203 ? 15.827 5.605 -30.747 1.00 57.56 203 THR A C 1
ATOM 1650 O O . THR A 1 203 ? 17.032 5.782 -30.903 1.00 57.56 203 THR A O 1
ATOM 1653 N N . ALA A 1 204 ? 15.238 4.442 -31.056 1.00 49.25 204 ALA A N 1
ATOM 1654 C CA . ALA A 1 204 ? 15.926 3.236 -31.498 1.00 49.25 204 ALA A CA 1
ATOM 1655 C C . ALA A 1 204 ? 15.905 3.037 -33.019 1.00 49.25 204 ALA A C 1
ATOM 1657 O O . ALA A 1 204 ? 16.876 2.531 -33.582 1.00 49.25 204 ALA A O 1
ATOM 1658 N N . ALA A 1 205 ? 14.797 3.406 -33.669 1.00 49.88 205 ALA A N 1
ATOM 1659 C CA . ALA A 1 205 ? 14.519 3.120 -35.071 1.00 49.88 205 ALA A CA 1
ATOM 1660 C C . ALA A 1 205 ? 14.114 4.390 -35.838 1.00 49.88 205 ALA A C 1
ATOM 1662 O O . ALA A 1 205 ? 13.482 5.295 -35.289 1.00 49.88 205 ALA A O 1
ATOM 1663 N N . GLY A 1 206 ? 14.504 4.453 -37.115 1.00 51.34 206 GLY A N 1
ATOM 1664 C CA . GLY A 1 206 ? 14.219 5.570 -38.020 1.00 51.34 206 GLY A CA 1
ATOM 1665 C C . GLY A 1 206 ? 12.836 5.513 -38.683 1.00 51.34 206 GLY A C 1
ATOM 1666 O O . GLY A 1 206 ? 12.084 4.554 -38.545 1.00 51.34 206 GLY A O 1
ATOM 1667 N N . ALA A 1 207 ? 12.529 6.549 -39.468 1.00 46.84 207 ALA A N 1
ATOM 1668 C CA . ALA A 1 207 ? 11.235 6.811 -40.114 1.00 46.84 207 ALA A CA 1
ATOM 1669 C C . ALA A 1 207 ? 10.781 5.805 -41.195 1.00 46.84 207 ALA A C 1
ATOM 1671 O O . ALA A 1 207 ? 9.691 5.959 -41.747 1.00 46.84 207 ALA A O 1
ATOM 1672 N N . ARG A 1 208 ? 11.614 4.825 -41.562 1.00 41.38 208 ARG A N 1
ATOM 1673 C CA . ARG A 1 208 ? 11.304 3.850 -42.616 1.00 41.38 208 ARG A CA 1
ATOM 1674 C C . ARG A 1 208 ? 11.020 2.485 -41.987 1.00 41.38 208 ARG A C 1
ATOM 1676 O O . ARG A 1 208 ? 11.972 1.813 -41.591 1.00 41.38 208 ARG A O 1
ATOM 1683 N N . PRO A 1 209 ? 9.754 2.043 -41.921 1.00 39.53 209 PRO A N 1
ATOM 1684 C CA . PRO A 1 209 ? 9.453 0.649 -41.669 1.00 39.53 209 PRO A CA 1
ATOM 1685 C C . PRO A 1 209 ? 9.686 -0.090 -42.987 1.00 39.53 209 PRO A C 1
ATOM 1687 O O . PRO A 1 209 ? 8.832 -0.084 -43.873 1.00 39.53 209 PRO A O 1
ATOM 1690 N N . ILE A 1 210 ? 10.860 -0.690 -43.162 1.00 35.22 210 ILE A N 1
ATOM 1691 C CA . ILE A 1 210 ? 11.008 -1.700 -44.208 1.00 35.22 210 ILE A CA 1
ATOM 1692 C C . ILE A 1 210 ? 10.284 -2.934 -43.665 1.00 35.22 210 ILE A C 1
ATOM 1694 O O . ILE A 1 210 ? 10.864 -3.723 -42.935 1.00 35.22 210 ILE A O 1
ATOM 1698 N N . THR A 1 211 ? 8.987 -3.036 -43.979 1.00 31.97 211 THR A N 1
ATOM 1699 C CA . THR A 1 211 ? 8.184 -4.274 -43.930 1.00 31.97 211 THR A CA 1
ATOM 1700 C C . THR A 1 211 ? 8.080 -4.969 -42.545 1.00 31.97 211 THR A C 1
ATOM 1702 O O . THR A 1 211 ? 8.585 -4.443 -41.558 1.00 31.97 211 THR A O 1
ATOM 1705 N N . PRO A 1 212 ? 7.320 -6.079 -42.377 1.00 37.81 212 PRO A N 1
ATOM 1706 C CA . PRO A 1 212 ? 7.009 -6.732 -41.085 1.00 37.81 212 PRO A CA 1
ATOM 1707 C C . PRO A 1 212 ? 8.208 -7.286 -40.288 1.00 37.81 212 PRO A C 1
ATOM 1709 O O . PRO A 1 212 ? 8.036 -8.123 -39.397 1.00 37.81 212 PRO A O 1
ATOM 1712 N N . ASP A 1 213 ? 9.419 -6.828 -40.586 1.00 40.91 213 ASP A N 1
ATOM 1713 C CA . ASP A 1 213 ? 10.680 -7.360 -40.102 1.00 40.91 213 ASP A CA 1
ATOM 1714 C C . ASP A 1 213 ? 10.810 -7.276 -38.588 1.00 40.91 213 ASP A C 1
ATOM 1716 O O . ASP A 1 213 ? 11.377 -8.182 -38.001 1.00 40.91 213 ASP A O 1
ATOM 1720 N N . LEU A 1 214 ? 10.196 -6.306 -37.905 1.00 43.66 214 LEU A N 1
ATOM 1721 C CA . LEU A 1 214 ? 10.219 -6.286 -36.436 1.00 43.66 214 LEU A CA 1
ATOM 1722 C C . LEU A 1 214 ? 9.532 -7.527 -35.831 1.00 43.66 214 LEU A C 1
ATOM 1724 O O . LEU A 1 214 ? 10.022 -8.098 -34.861 1.00 43.66 214 LEU A O 1
ATOM 1728 N N . VAL A 1 215 ? 8.426 -7.982 -36.425 1.00 41.53 215 VAL A N 1
ATOM 1729 C CA . VAL A 1 215 ? 7.679 -9.166 -35.966 1.00 41.53 215 VAL A CA 1
ATOM 1730 C C . VAL A 1 215 ? 8.363 -10.458 -36.431 1.00 41.53 215 VAL A C 1
ATOM 1732 O O . VAL A 1 215 ? 8.425 -11.432 -35.683 1.00 41.53 215 VAL A O 1
ATOM 1735 N N . ILE A 1 216 ? 8.934 -10.459 -37.639 1.00 43.16 216 ILE A N 1
ATOM 1736 C CA . ILE A 1 216 ? 9.647 -11.610 -38.219 1.00 43.16 216 ILE A CA 1
ATOM 1737 C C . ILE A 1 216 ? 11.010 -11.835 -37.542 1.00 43.16 216 ILE A C 1
ATOM 1739 O O . ILE A 1 216 ? 11.401 -12.979 -37.318 1.00 43.16 216 ILE A O 1
ATOM 1743 N N . HIS A 1 217 ? 11.726 -10.771 -37.174 1.00 43.81 217 HIS A N 1
ATOM 1744 C CA . HIS A 1 217 ? 13.024 -10.830 -36.499 1.00 43.81 217 HIS A CA 1
ATOM 1745 C C . HIS A 1 217 ? 12.870 -11.375 -35.077 1.00 43.81 217 HIS A C 1
ATOM 1747 O O . HIS A 1 217 ? 13.604 -12.279 -34.693 1.00 43.81 217 HIS A O 1
ATOM 1753 N N . LEU A 1 218 ? 11.838 -10.943 -34.343 1.00 41.28 218 LEU A N 1
ATOM 1754 C CA . LEU A 1 218 ? 11.496 -11.517 -33.037 1.00 41.28 218 LEU A CA 1
ATOM 1755 C C . LEU A 1 218 ? 11.182 -13.021 -33.136 1.00 41.28 218 LEU A C 1
ATOM 1757 O O . LEU A 1 218 ? 11.656 -13.803 -32.319 1.00 41.28 218 LEU A O 1
ATOM 1761 N N . ASN A 1 219 ? 10.475 -13.454 -34.183 1.00 42.50 219 ASN A N 1
ATOM 1762 C CA . ASN A 1 219 ? 10.162 -14.871 -34.394 1.00 42.50 219 ASN A CA 1
ATOM 1763 C C . ASN A 1 219 ? 11.402 -15.712 -34.788 1.00 42.50 219 ASN A C 1
ATOM 1765 O O . ASN A 1 219 ? 11.541 -16.857 -34.361 1.00 42.50 219 ASN A O 1
ATOM 1769 N N . LYS A 1 220 ? 12.345 -15.142 -35.557 1.00 38.75 220 LYS A N 1
ATOM 1770 C CA . LYS A 1 220 ? 13.595 -15.810 -35.982 1.00 38.75 220 LYS A CA 1
ATOM 1771 C C . LYS A 1 220 ? 14.592 -16.062 -34.843 1.00 38.75 220 LYS A C 1
ATOM 1773 O O . LYS A 1 220 ? 15.357 -17.015 -34.936 1.00 38.75 220 LYS A O 1
ATOM 1778 N N . PHE A 1 221 ? 14.558 -15.281 -33.761 1.00 45.72 221 PHE A N 1
ATOM 1779 C CA . PHE A 1 221 ? 15.368 -15.518 -32.553 1.00 45.72 221 PHE A CA 1
ATOM 1780 C C . PHE A 1 221 ? 14.741 -16.527 -31.573 1.00 45.72 221 PHE A C 1
ATOM 1782 O O . PHE A 1 221 ? 15.144 -16.609 -30.416 1.00 45.72 221 PHE A O 1
ATOM 1789 N N . GLY A 1 222 ? 13.736 -17.298 -32.007 1.00 30.91 222 GLY A N 1
ATOM 1790 C CA . GLY A 1 222 ? 13.103 -18.323 -31.174 1.00 30.91 222 GLY A CA 1
ATOM 1791 C C . GLY A 1 222 ? 12.204 -17.766 -30.068 1.00 30.91 222 GLY A C 1
ATOM 1792 O O . GLY A 1 222 ? 11.673 -18.541 -29.270 1.00 30.91 222 GLY A O 1
ATOM 1793 N N . LEU A 1 223 ? 11.962 -16.449 -30.040 1.00 34.03 223 LEU A N 1
ATOM 1794 C CA . LEU A 1 223 ? 10.936 -15.843 -29.198 1.00 34.03 223 LEU A CA 1
ATOM 1795 C C . LEU A 1 223 ? 9.562 -16.155 -29.805 1.00 34.03 223 LEU A C 1
ATOM 1797 O O . LEU A 1 223 ? 8.875 -15.296 -30.357 1.00 34.03 223 LEU A O 1
ATOM 1801 N N . LYS A 1 224 ? 9.117 -17.408 -29.638 1.00 29.78 224 LYS A N 1
ATOM 1802 C CA . LYS A 1 224 ? 7.685 -17.676 -29.466 1.00 29.78 224 LYS A CA 1
ATOM 1803 C C . LYS A 1 224 ? 7.237 -16.710 -28.382 1.00 29.78 224 LYS A C 1
ATOM 1805 O O . LYS A 1 224 ? 7.925 -16.618 -27.372 1.00 29.78 224 LYS A O 1
ATOM 1810 N N . SER A 1 225 ? 6.151 -15.971 -28.586 1.00 36.09 225 SER A N 1
ATOM 1811 C CA . SER A 1 225 ? 5.601 -15.057 -27.586 1.00 36.09 225 SER A CA 1
ATOM 1812 C C . SER A 1 225 ? 5.249 -15.823 -26.306 1.00 36.09 225 SER A C 1
ATOM 1814 O O . SER A 1 225 ? 4.106 -16.213 -26.072 1.00 36.09 225 SER A O 1
ATOM 1816 N N . THR A 1 226 ? 6.247 -16.070 -25.474 1.00 24.83 226 THR A N 1
ATOM 1817 C CA . THR A 1 226 ? 6.128 -16.550 -24.120 1.00 24.83 226 THR A CA 1
ATOM 1818 C C . THR A 1 226 ? 5.854 -15.291 -23.335 1.00 24.83 226 THR A C 1
ATOM 1820 O O . THR A 1 226 ? 6.733 -14.499 -23.007 1.00 24.83 226 THR A O 1
ATOM 1823 N N . GLY A 1 227 ? 4.564 -15.029 -23.134 1.00 28.20 227 GLY A N 1
ATOM 1824 C CA . GLY A 1 227 ? 4.154 -14.045 -22.156 1.00 28.20 227 GLY A CA 1
ATOM 1825 C C . GLY A 1 227 ? 4.717 -14.484 -20.815 1.00 28.20 227 GLY A C 1
ATOM 1826 O O . GLY A 1 227 ? 4.142 -15.353 -20.168 1.00 28.20 227 GLY A O 1
ATOM 1827 N N . THR A 1 228 ? 5.834 -13.891 -20.407 1.00 27.72 228 THR A N 1
ATOM 1828 C CA . THR A 1 228 ? 6.317 -13.956 -19.035 1.00 27.72 228 THR A CA 1
ATOM 1829 C C . THR A 1 228 ? 5.158 -13.517 -18.150 1.00 27.72 228 THR A C 1
ATOM 1831 O O . THR A 1 228 ? 4.458 -12.550 -18.485 1.00 27.72 228 THR A O 1
ATOM 1834 N N . VAL A 1 229 ? 4.886 -14.251 -17.067 1.00 29.30 229 VAL A N 1
ATOM 1835 C CA . VAL A 1 229 ? 3.847 -13.878 -16.100 1.00 29.30 229 VAL A CA 1
ATOM 1836 C C . VAL A 1 229 ? 4.293 -12.590 -15.419 1.00 29.30 229 VAL A C 1
ATOM 1838 O O . VAL A 1 229 ? 4.991 -12.560 -14.417 1.00 29.30 229 VAL A O 1
ATOM 1841 N N . ARG A 1 230 ? 3.907 -11.516 -16.085 1.00 35.84 230 ARG A N 1
ATOM 1842 C CA . ARG A 1 230 ? 3.985 -10.112 -15.750 1.00 35.84 230 ARG A CA 1
ATOM 1843 C C . ARG A 1 230 ? 3.553 -9.888 -14.295 1.00 35.84 230 ARG A C 1
ATOM 1845 O O . ARG A 1 230 ? 2.442 -10.275 -13.931 1.00 35.84 230 ARG A O 1
ATOM 1852 N N . SER A 1 231 ? 4.402 -9.284 -13.460 1.00 35.97 231 SER A N 1
ATOM 1853 C CA . SER A 1 231 ? 4.050 -8.905 -12.077 1.00 35.97 231 SER A CA 1
ATOM 1854 C C . SER A 1 231 ? 2.862 -7.935 -12.045 1.00 35.97 231 SER A C 1
ATOM 1856 O O . SER A 1 231 ? 2.032 -7.992 -11.140 1.00 35.97 231 SER A O 1
ATOM 1858 N N . ASP A 1 232 ? 2.684 -7.142 -13.104 1.00 38.25 232 ASP A N 1
ATOM 1859 C CA . ASP A 1 232 ? 1.485 -6.344 -13.355 1.00 38.25 232 ASP A CA 1
ATOM 1860 C C . ASP A 1 232 ? 0.212 -7.190 -13.473 1.00 38.25 232 ASP A C 1
ATOM 1862 O O . ASP A 1 232 ? -0.834 -6.702 -13.071 1.00 38.25 232 ASP A O 1
ATOM 1866 N N . ARG A 1 233 ? 0.263 -8.464 -13.900 1.00 37.00 233 ARG A N 1
ATOM 1867 C CA . ARG A 1 233 ? -0.908 -9.368 -13.869 1.00 37.00 233 ARG A CA 1
ATOM 1868 C C . ARG A 1 233 ? -1.215 -9.905 -12.472 1.00 37.00 233 ARG A C 1
ATOM 1870 O O . ARG A 1 233 ? -2.378 -10.213 -12.209 1.00 37.00 233 ARG A O 1
ATOM 1877 N N . MET A 1 234 ? -0.212 -10.024 -11.595 1.00 36.16 234 MET A N 1
ATOM 1878 C CA . MET A 1 234 ? -0.457 -10.335 -10.182 1.00 36.16 234 MET A CA 1
ATOM 1879 C C . MET A 1 234 ? -1.125 -9.140 -9.502 1.00 36.16 234 MET A C 1
ATOM 1881 O O . MET A 1 234 ? -2.191 -9.310 -8.919 1.00 36.16 234 MET A O 1
ATOM 1885 N N . CYS A 1 235 ? -0.582 -7.928 -9.675 1.00 38.25 235 CYS A N 1
ATOM 1886 C CA . CYS A 1 235 ? -1.162 -6.707 -9.113 1.00 38.25 235 CYS A CA 1
ATOM 1887 C C . CYS A 1 235 ? -2.501 -6.298 -9.763 1.00 38.25 235 CYS A C 1
ATOM 1889 O O . CYS A 1 235 ? -3.364 -5.767 -9.070 1.00 38.25 235 CYS A O 1
ATOM 1891 N N . ASP A 1 236 ? -2.746 -6.563 -11.054 1.00 40.03 236 ASP A N 1
ATOM 1892 C CA . ASP A 1 236 ? -3.996 -6.168 -11.738 1.00 40.03 236 ASP A CA 1
ATOM 1893 C C . ASP A 1 236 ? -5.250 -6.870 -11.193 1.00 40.03 236 ASP A C 1
ATOM 1895 O O . ASP A 1 236 ? -6.355 -6.343 -11.353 1.00 40.03 236 ASP A O 1
ATOM 1899 N N . ARG A 1 237 ? -5.121 -8.040 -10.541 1.00 43.66 237 ARG A N 1
ATOM 1900 C CA . ARG A 1 237 ? -6.253 -8.650 -9.816 1.00 43.66 237 ARG A CA 1
ATOM 1901 C C . ARG A 1 237 ? -6.623 -7.852 -8.567 1.00 43.66 237 ARG A C 1
ATOM 1903 O O . ARG A 1 237 ? -7.809 -7.668 -8.331 1.00 43.66 237 ARG A O 1
ATOM 1910 N N . PHE A 1 238 ? -5.634 -7.338 -7.837 1.00 41.94 238 PHE A N 1
ATOM 1911 C CA . PHE A 1 238 ? -5.822 -6.550 -6.611 1.00 41.94 238 PHE A CA 1
ATOM 1912 C C . PHE A 1 238 ? -6.237 -5.095 -6.893 1.00 41.94 238 PHE A C 1
ATOM 1914 O O . PHE A 1 238 ? -6.932 -4.462 -6.103 1.00 41.94 238 PHE A O 1
ATOM 1921 N N . LYS A 1 239 ? -5.873 -4.560 -8.066 1.00 44.16 239 LYS A N 1
ATOM 1922 C CA . LYS A 1 239 ? -6.116 -3.158 -8.451 1.00 44.16 239 LYS A CA 1
ATOM 1923 C C . LYS A 1 239 ? -7.581 -2.804 -8.720 1.00 44.16 239 LYS A C 1
ATOM 1925 O O . LYS A 1 239 ? -7.892 -1.617 -8.793 1.00 44.16 239 LYS A O 1
ATOM 1930 N N . ARG A 1 240 ? -8.486 -3.783 -8.871 1.00 40.00 240 ARG A N 1
ATOM 1931 C CA . ARG A 1 240 ? -9.859 -3.523 -9.348 1.00 40.00 240 ARG A CA 1
ATOM 1932 C C . ARG A 1 240 ? -10.785 -2.829 -8.339 1.00 40.00 240 ARG A C 1
ATOM 1934 O O . ARG A 1 240 ? -11.735 -2.193 -8.781 1.00 40.00 240 ARG A O 1
ATOM 1941 N N . GLY A 1 241 ? -10.490 -2.885 -7.036 1.00 37.41 241 GLY A N 1
ATOM 1942 C CA . GLY A 1 241 ? -11.317 -2.279 -5.975 1.00 37.41 241 GLY A CA 1
ATOM 1943 C C . GLY A 1 241 ? -10.835 -0.932 -5.420 1.00 37.41 241 GLY A C 1
ATOM 1944 O O . GLY A 1 241 ? -11.548 -0.306 -4.643 1.00 37.41 241 GLY A O 1
ATOM 1945 N N . LEU A 1 242 ? -9.644 -0.457 -5.807 1.00 40.06 242 LEU A N 1
ATOM 1946 C CA . LEU A 1 242 ? -8.982 0.706 -5.187 1.00 40.06 242 LEU A CA 1
ATOM 1947 C C . LEU A 1 242 ? -8.819 1.916 -6.124 1.00 40.06 242 LEU A C 1
ATOM 1949 O O . LEU A 1 242 ? -8.037 2.826 -5.850 1.00 40.06 242 LEU A O 1
ATOM 1953 N N . TYR A 1 243 ? -9.592 1.998 -7.209 1.00 41.28 243 TYR A N 1
ATOM 1954 C CA . TYR A 1 243 ? -9.466 3.064 -8.218 1.00 41.28 243 TYR A CA 1
ATOM 1955 C C . TYR A 1 243 ? -9.867 4.485 -7.758 1.00 41.28 243 TYR A C 1
ATOM 1957 O O . TYR A 1 243 ? -9.970 5.388 -8.586 1.00 41.28 243 TYR A O 1
ATOM 1965 N N . SER A 1 244 ? -10.030 4.718 -6.452 1.00 37.25 244 SER A N 1
ATOM 1966 C CA . SER A 1 244 ? -10.252 6.044 -5.863 1.00 37.25 244 SER A CA 1
ATOM 1967 C C . SER A 1 244 ? -9.124 6.513 -4.922 1.00 37.25 244 SER A C 1
ATOM 1969 O O . SER A 1 244 ? -9.290 7.539 -4.259 1.00 37.25 244 SER A O 1
ATOM 1971 N N . PHE A 1 245 ? -8.031 5.761 -4.775 1.00 42.53 245 PHE A N 1
ATOM 1972 C CA . PHE A 1 245 ? -6.959 6.085 -3.831 1.00 42.53 245 PHE A CA 1
ATOM 1973 C C . PHE A 1 245 ? -5.780 6.728 -4.572 1.00 42.53 245 PHE A C 1
ATOM 1975 O O . PHE A 1 245 ? -5.373 6.242 -5.627 1.00 42.53 245 PHE A O 1
ATOM 1982 N N . ASP A 1 246 ? -5.267 7.845 -4.047 1.00 39.81 246 ASP A N 1
ATOM 1983 C CA . ASP A 1 246 ? -4.139 8.596 -4.609 1.00 39.81 246 ASP A CA 1
ATOM 1984 C C . ASP A 1 246 ? -2.964 7.648 -4.910 1.00 39.81 246 ASP A C 1
ATOM 1986 O O . ASP A 1 246 ? -2.325 7.072 -4.026 1.00 39.81 246 ASP A O 1
ATOM 1990 N N . SER A 1 247 ? -2.733 7.406 -6.199 1.00 45.28 247 SER A N 1
ATOM 1991 C CA . SER A 1 247 ? -2.178 6.139 -6.684 1.00 45.28 247 SER A CA 1
ATOM 1992 C C . SER A 1 247 ? -0.647 6.055 -6.658 1.00 45.28 247 SER A C 1
ATOM 1994 O O . SER A 1 247 ? -0.069 5.314 -7.446 1.00 45.28 247 SER A O 1
ATOM 1996 N N . GLY A 1 248 ? 0.030 6.835 -5.817 1.00 42.38 248 GLY A N 1
ATOM 1997 C CA . GLY A 1 248 ? 1.474 6.673 -5.591 1.00 42.38 248 GLY A CA 1
ATOM 1998 C C . GLY A 1 248 ? 1.773 5.622 -4.523 1.00 42.38 248 GLY A C 1
ATOM 1999 O O . GLY A 1 248 ? 2.738 4.875 -4.623 1.00 42.38 248 GLY A O 1
ATOM 2000 N N . TRP A 1 249 ? 0.893 5.532 -3.527 1.00 51.50 249 TRP A N 1
ATOM 2001 C CA . TRP A 1 249 ? 1.141 4.834 -2.266 1.00 51.50 249 TRP A CA 1
ATOM 2002 C C . TRP A 1 249 ? 0.513 3.464 -2.153 1.00 51.50 249 TRP A C 1
ATOM 2004 O O . TRP A 1 249 ? 0.904 2.665 -1.308 1.00 51.50 249 TRP A O 1
ATOM 2014 N N . CYS A 1 250 ? -0.434 3.173 -3.040 1.00 57.53 250 CYS A N 1
ATOM 2015 C CA . CYS A 1 250 ? -1.102 1.887 -3.042 1.00 57.53 250 CYS A CA 1
ATOM 2016 C C . CYS A 1 250 ? -0.173 0.720 -3.399 1.00 57.53 250 CYS A C 1
ATOM 2018 O O . CYS A 1 250 ? -0.586 -0.421 -3.279 1.00 57.53 250 CYS A O 1
ATOM 2020 N N . GLU A 1 251 ? 1.060 0.964 -3.845 1.00 65.06 251 GLU A N 1
ATOM 2021 C CA . GLU A 1 251 ? 1.955 -0.110 -4.275 1.00 65.06 251 GLU A CA 1
ATOM 2022 C C . GLU A 1 251 ? 2.903 -0.594 -3.178 1.00 65.06 251 GLU A C 1
ATOM 2024 O O . GLU A 1 251 ? 3.267 -1.758 -3.230 1.00 65.06 251 GLU A O 1
ATOM 2029 N N . SER A 1 252 ? 3.287 0.205 -2.172 1.00 73.75 252 SER A N 1
ATOM 2030 C CA . SER A 1 252 ? 4.320 -0.235 -1.212 1.00 73.75 252 SER A CA 1
ATOM 2031 C C . SER A 1 252 ? 3.882 -1.464 -0.416 1.00 73.75 252 SER A C 1
ATOM 2033 O O . SER A 1 252 ? 4.608 -2.449 -0.380 1.00 73.75 252 SER A O 1
ATOM 2035 N N . TYR A 1 253 ? 2.657 -1.484 0.117 1.00 80.31 253 TYR A N 1
ATOM 2036 C CA . TYR A 1 253 ? 2.122 -2.665 0.802 1.00 80.31 253 TYR A CA 1
ATOM 2037 C C . TYR A 1 253 ? 1.865 -3.848 -0.153 1.00 80.31 253 TYR A C 1
ATOM 2039 O O . TYR A 1 253 ? 2.123 -4.990 0.218 1.00 80.31 253 TYR A O 1
ATOM 2047 N N . HIS A 1 254 ? 1.434 -3.620 -1.402 1.00 77.19 254 HIS A N 1
ATOM 2048 C CA . HIS A 1 254 ? 1.304 -4.708 -2.387 1.00 77.19 254 HIS A CA 1
ATOM 2049 C C . HIS A 1 254 ? 2.669 -5.291 -2.783 1.00 77.19 254 HIS A C 1
ATOM 2051 O O . HIS A 1 254 ? 2.810 -6.506 -2.915 1.00 77.19 254 HIS A O 1
ATOM 2057 N N . MET A 1 255 ? 3.683 -4.441 -2.945 1.00 78.25 255 MET A N 1
ATOM 2058 C CA . MET A 1 255 ? 5.060 -4.837 -3.220 1.00 78.25 255 MET A CA 1
ATOM 2059 C C . MET A 1 255 ? 5.666 -5.567 -2.022 1.00 78.25 255 MET A C 1
ATOM 2061 O O . MET A 1 255 ? 6.358 -6.558 -2.228 1.00 78.25 255 MET A O 1
ATOM 2065 N N . SER A 1 256 ? 5.364 -5.152 -0.787 1.00 87.12 256 SER A N 1
ATOM 2066 C CA . SER A 1 256 ? 5.749 -5.889 0.421 1.00 87.12 256 SER A CA 1
ATOM 2067 C C . SER A 1 256 ? 5.167 -7.296 0.429 1.00 87.12 256 SER A C 1
ATOM 2069 O O . SER A 1 256 ? 5.909 -8.245 0.646 1.00 87.12 256 SER A O 1
ATOM 2071 N N . ILE A 1 257 ? 3.874 -7.460 0.119 1.00 85.62 257 ILE A N 1
ATOM 2072 C CA . ILE A 1 257 ? 3.258 -8.790 -0.011 1.00 85.62 257 ILE A CA 1
ATOM 2073 C C . ILE A 1 257 ? 3.946 -9.598 -1.119 1.00 85.62 257 ILE A C 1
ATOM 2075 O O . ILE A 1 257 ? 4.261 -10.768 -0.920 1.00 85.62 257 ILE A O 1
ATOM 2079 N N . ALA A 1 258 ? 4.188 -9.003 -2.290 1.00 83.44 258 ALA A N 1
ATOM 2080 C CA . ALA A 1 258 ? 4.821 -9.706 -3.402 1.00 83.44 258 ALA A CA 1
ATOM 2081 C C . ALA A 1 258 ? 6.237 -10.187 -3.045 1.00 83.44 258 ALA A C 1
ATOM 2083 O O . ALA A 1 258 ? 6.562 -11.351 -3.275 1.00 83.44 258 ALA A O 1
ATOM 2084 N N . ASN A 1 259 ? 7.053 -9.319 -2.442 1.00 83.25 259 ASN A N 1
ATOM 2085 C CA . ASN A 1 259 ? 8.406 -9.659 -2.010 1.00 83.25 259 ASN A CA 1
ATOM 2086 C C . ASN A 1 259 ? 8.406 -10.674 -0.862 1.00 83.25 259 ASN A C 1
ATOM 2088 O O . ASN A 1 259 ? 9.199 -11.609 -0.891 1.00 83.25 259 ASN A O 1
ATOM 2092 N N . ALA A 1 260 ? 7.473 -10.562 0.085 1.00 86.19 260 ALA A N 1
ATOM 2093 C CA . ALA A 1 260 ? 7.289 -11.542 1.150 1.00 86.19 260 ALA A CA 1
ATOM 2094 C C . ALA A 1 260 ? 6.948 -12.931 0.586 1.00 86.19 260 ALA A C 1
ATOM 2096 O O . ALA A 1 260 ? 7.589 -13.916 0.942 1.00 86.19 260 ALA A O 1
ATOM 2097 N N . VAL A 1 261 ? 6.015 -13.024 -0.370 1.00 83.69 261 VAL A N 1
ATOM 2098 C CA . VAL A 1 261 ? 5.718 -14.296 -1.054 1.00 83.69 261 VAL A CA 1
ATOM 2099 C C . VAL A 1 261 ? 6.961 -14.850 -1.745 1.00 83.69 261 VAL A C 1
ATOM 2101 O O . VAL A 1 261 ? 7.231 -16.040 -1.616 1.00 83.69 261 VAL A O 1
ATOM 2104 N N . ILE A 1 262 ? 7.722 -14.014 -2.463 1.00 81.62 262 ILE A N 1
ATOM 2105 C CA . ILE A 1 262 ? 8.958 -14.439 -3.140 1.00 81.62 262 ILE A CA 1
ATOM 2106 C C . ILE A 1 262 ? 9.967 -14.986 -2.130 1.00 81.62 262 ILE A C 1
ATOM 2108 O O . ILE A 1 262 ? 10.520 -16.057 -2.366 1.00 81.62 262 ILE A O 1
ATOM 2112 N N . LEU A 1 263 ? 10.167 -14.295 -1.005 1.00 83.62 263 LEU A N 1
ATOM 2113 C CA . LEU A 1 263 ? 11.119 -14.699 0.027 1.00 83.62 263 LEU A CA 1
ATOM 2114 C C . LEU A 1 263 ? 10.694 -15.993 0.733 1.00 83.62 263 LEU A C 1
ATOM 2116 O O . LEU A 1 263 ? 11.548 -16.772 1.141 1.00 83.62 263 LEU A O 1
ATOM 2120 N N . LYS A 1 264 ? 9.387 -16.271 0.818 1.00 81.19 264 LYS A N 1
ATOM 2121 C CA . LYS A 1 264 ? 8.874 -17.513 1.409 1.00 81.19 264 LYS A CA 1
ATOM 2122 C C . LYS A 1 264 ? 9.106 -18.748 0.538 1.00 81.19 264 LYS A C 1
ATOM 2124 O O . LYS A 1 264 ? 9.244 -19.843 1.073 1.00 81.19 264 LYS A O 1
ATOM 2129 N N . LYS A 1 265 ? 9.146 -18.595 -0.792 1.00 78.44 265 LYS A N 1
ATOM 2130 C CA . LYS A 1 265 ? 9.297 -19.721 -1.735 1.00 78.44 265 LYS A CA 1
ATOM 2131 C C . LYS A 1 265 ? 10.506 -20.624 -1.451 1.00 78.44 265 LYS A C 1
ATOM 2133 O O . LYS A 1 265 ? 10.298 -21.831 -1.406 1.00 78.44 265 L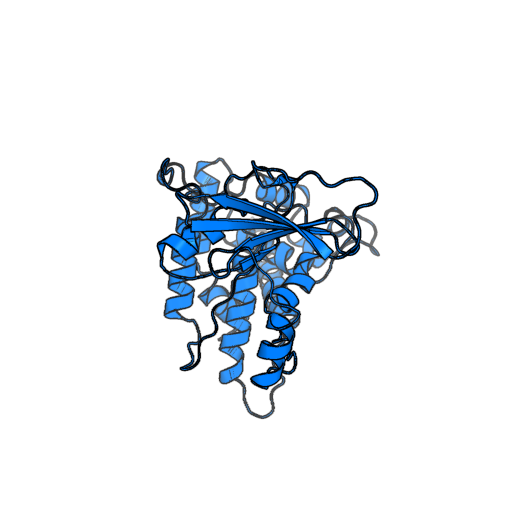YS A O 1
ATOM 2138 N N . PRO A 1 266 ? 11.736 -20.104 -1.270 1.00 71.69 266 PRO A N 1
ATOM 2139 C CA . PRO A 1 266 ? 12.896 -20.946 -0.974 1.00 71.69 266 PRO A CA 1
ATOM 2140 C C . PRO A 1 266 ? 12.884 -21.547 0.439 1.00 71.69 266 PRO A C 1
ATOM 2142 O O . PRO A 1 266 ? 13.590 -22.517 0.675 1.00 71.69 266 PRO A O 1
ATOM 2145 N N . CYS A 1 267 ? 12.099 -21.005 1.376 1.00 72.00 267 CYS A N 1
ATOM 2146 C CA . CYS A 1 267 ? 12.006 -21.511 2.754 1.00 72.00 267 CYS A CA 1
ATOM 2147 C C . CYS A 1 267 ? 11.028 -22.686 2.916 1.00 72.00 267 CYS A C 1
ATOM 2149 O O . CYS A 1 267 ? 10.817 -23.162 4.029 1.00 72.00 267 CYS A O 1
ATOM 2151 N N . LYS A 1 268 ? 10.396 -23.106 1.822 1.00 70.69 268 LYS A N 1
ATOM 2152 C CA . LYS A 1 268 ? 9.356 -24.125 1.790 1.00 70.69 268 LYS A CA 1
ATOM 2153 C C . LYS A 1 268 ? 9.956 -25.529 1.948 1.00 70.69 268 LYS A C 1
ATOM 2155 O O . LYS A 1 268 ? 10.933 -25.849 1.276 1.00 70.69 268 LYS A O 1
ATOM 2160 N N . GLN A 1 269 ? 9.338 -26.375 2.772 1.00 70.62 269 GLN A N 1
ATOM 2161 C CA . GLN A 1 269 ? 9.646 -27.813 2.799 1.00 70.62 269 GLN A CA 1
ATOM 2162 C C . GLN A 1 269 ? 8.991 -28.534 1.605 1.00 70.62 269 GLN A C 1
ATOM 2164 O O . GLN A 1 269 ? 7.969 -28.073 1.086 1.00 70.62 269 GLN A O 1
ATOM 2169 N N . ASP A 1 270 ?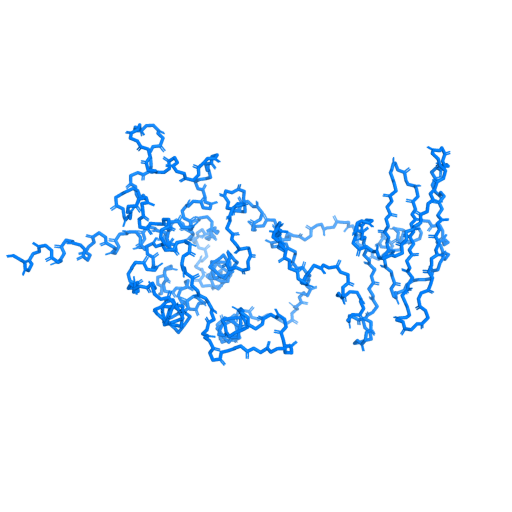 9.561 -29.658 1.160 1.00 64.00 270 ASP A N 1
ATOM 2170 C CA . ASP A 1 270 ? 9.148 -30.340 -0.081 1.00 64.00 270 ASP A CA 1
ATOM 2171 C C . ASP A 1 270 ? 7.638 -30.661 -0.132 1.00 64.00 270 ASP A C 1
ATOM 2173 O O . ASP A 1 270 ? 7.007 -30.502 -1.183 1.00 64.00 270 ASP A O 1
ATOM 2177 N N . ASP A 1 271 ? 7.030 -30.963 1.019 1.00 68.19 271 ASP A N 1
ATOM 2178 C CA . ASP A 1 271 ? 5.617 -31.350 1.147 1.00 68.19 271 ASP A CA 1
ATOM 2179 C C . ASP A 1 271 ? 4.629 -30.184 1.343 1.00 68.19 271 ASP A C 1
ATOM 2181 O O . ASP A 1 271 ? 3.410 -30.375 1.295 1.00 68.19 271 ASP A O 1
ATOM 2185 N N . GLU A 1 272 ? 5.100 -28.952 1.558 1.00 71.44 272 GLU A N 1
ATOM 2186 C CA . GLU A 1 272 ? 4.195 -27.823 1.802 1.00 71.44 272 GLU A CA 1
ATOM 2187 C C . GLU A 1 272 ? 3.485 -27.371 0.511 1.00 71.44 272 GLU A C 1
ATOM 2189 O O . GLU A 1 272 ? 3.836 -27.743 -0.611 1.00 71.44 272 GLU A O 1
ATOM 2194 N N . ARG A 1 273 ? 2.460 -26.521 0.611 1.00 71.94 273 ARG A N 1
ATOM 2195 C CA . ARG A 1 273 ? 1.854 -25.884 -0.571 1.00 71.94 273 ARG A CA 1
ATOM 2196 C C . ARG A 1 273 ? 2.530 -24.544 -0.839 1.00 71.94 273 ARG A C 1
ATOM 2198 O O . ARG A 1 273 ? 2.866 -23.825 0.094 1.00 71.94 273 ARG A O 1
ATOM 2205 N N . GLU A 1 274 ? 2.729 -24.189 -2.110 1.00 73.56 274 GLU A N 1
ATOM 2206 C CA . GLU A 1 274 ? 3.243 -22.856 -2.451 1.00 73.56 274 GLU A CA 1
ATOM 2207 C C . GLU A 1 274 ? 2.239 -21.787 -2.000 1.00 73.56 274 GLU A C 1
ATOM 2209 O O . GLU A 1 274 ? 1.080 -21.796 -2.429 1.00 73.56 274 GLU A O 1
ATOM 2214 N N . MET A 1 275 ? 2.697 -20.875 -1.143 1.00 76.19 275 MET A N 1
ATOM 2215 C CA . MET A 1 275 ? 1.870 -19.793 -0.628 1.00 76.19 275 MET A CA 1
ATOM 2216 C C . MET A 1 275 ? 1.504 -18.816 -1.740 1.00 76.19 275 MET A C 1
ATOM 2218 O O . MET A 1 275 ? 2.362 -18.263 -2.434 1.00 76.19 275 MET A O 1
ATOM 2222 N N . LYS A 1 276 ? 0.206 -18.561 -1.885 1.00 82.12 276 LYS A N 1
ATOM 2223 C CA . LYS A 1 276 ? -0.298 -17.589 -2.856 1.00 82.12 276 LYS A CA 1
ATOM 2224 C C . LYS A 1 276 ? -0.332 -16.192 -2.250 1.00 82.12 276 LYS A C 1
ATOM 2226 O O . LYS A 1 276 ? -0.636 -16.011 -1.078 1.00 82.12 276 LYS A O 1
ATOM 2231 N N . THR A 1 277 ? -0.173 -15.176 -3.095 1.00 81.31 277 THR A N 1
ATOM 2232 C CA . THR A 1 277 ? -0.320 -13.756 -2.721 1.00 81.31 277 THR A CA 1
ATOM 2233 C C . THR A 1 277 ? -1.635 -13.465 -1.997 1.00 81.31 277 THR A C 1
ATOM 2235 O O . THR A 1 277 ? -1.652 -12.724 -1.025 1.00 81.31 277 THR A O 1
ATOM 2238 N N . ILE A 1 278 ? -2.737 -14.083 -2.435 1.00 83.75 278 ILE A N 1
ATOM 2239 C CA . ILE A 1 278 ? -4.056 -13.915 -1.805 1.00 83.75 278 ILE A CA 1
ATOM 2240 C C . ILE A 1 278 ? -4.078 -14.494 -0.384 1.00 83.75 278 ILE A C 1
ATOM 2242 O O . ILE A 1 278 ? -4.740 -13.931 0.481 1.00 83.75 278 ILE A O 1
ATOM 2246 N N . GLU A 1 279 ? -3.388 -15.610 -0.146 1.00 87.94 279 GLU A N 1
ATOM 2247 C CA . GLU A 1 279 ? -3.323 -16.248 1.174 1.00 87.94 279 GLU A CA 1
ATOM 2248 C C . GLU A 1 279 ? -2.530 -15.365 2.135 1.00 87.94 279 GLU A C 1
ATOM 2250 O O . GLU A 1 279 ? -3.053 -15.013 3.187 1.00 87.94 279 GLU A O 1
ATOM 2255 N N . LEU A 1 280 ? -1.357 -14.879 1.713 1.00 88.31 280 LEU A N 1
ATOM 2256 C CA . LEU A 1 280 ? -0.570 -13.954 2.528 1.00 88.31 280 LEU A CA 1
ATOM 2257 C C . LEU A 1 280 ? -1.327 -12.645 2.812 1.00 88.31 280 LEU A C 1
ATOM 2259 O O . LEU A 1 280 ? -1.348 -12.182 3.949 1.00 88.31 280 LEU A O 1
ATOM 2263 N N . CYS A 1 281 ? -2.020 -12.073 1.817 1.00 89.31 281 CYS A N 1
ATOM 2264 C CA . CYS A 1 281 ? -2.885 -10.909 2.038 1.00 89.31 281 CYS A CA 1
ATOM 2265 C C . CYS A 1 281 ? -3.946 -11.177 3.113 1.00 89.31 281 CYS A C 1
ATOM 2267 O O . CYS A 1 281 ? -4.196 -10.298 3.936 1.00 89.31 281 CYS A O 1
ATOM 2269 N N . LYS A 1 282 ? -4.584 -12.357 3.111 1.00 90.75 282 LYS A N 1
ATOM 2270 C CA . LYS A 1 282 ? -5.601 -12.722 4.111 1.00 90.75 282 LYS A CA 1
ATOM 2271 C C . LYS A 1 282 ? -5.004 -12.824 5.508 1.00 90.75 282 LYS A C 1
ATOM 2273 O O . LYS A 1 282 ? -5.605 -12.280 6.429 1.00 90.75 282 LYS A O 1
ATOM 2278 N N . GLU A 1 283 ? -3.854 -13.477 5.654 1.00 92.12 283 GLU A N 1
ATOM 2279 C CA . GLU A 1 283 ? -3.191 -13.636 6.953 1.00 92.12 283 GLU A CA 1
ATOM 2280 C C . GLU A 1 283 ? -2.761 -12.288 7.535 1.00 92.12 283 GLU A C 1
ATOM 2282 O O . GLU A 1 283 ? -3.141 -11.952 8.656 1.00 92.12 283 GLU A O 1
ATOM 2287 N N . VAL A 1 284 ? -2.083 -11.453 6.739 1.00 92.75 284 VAL A N 1
ATOM 2288 C CA . VAL A 1 284 ? -1.666 -10.112 7.180 1.00 92.75 284 VAL A CA 1
ATOM 2289 C C . VAL A 1 284 ? -2.876 -9.242 7.522 1.00 92.75 284 VAL A C 1
ATOM 2291 O O . VAL A 1 284 ? -2.881 -8.572 8.553 1.00 92.75 284 VAL A O 1
ATOM 2294 N N . SER A 1 285 ? -3.932 -9.280 6.700 1.00 92.44 285 SER A N 1
ATOM 2295 C CA . SER A 1 285 ? -5.165 -8.535 6.985 1.00 92.44 285 SER A CA 1
ATOM 2296 C C . SER A 1 285 ? -5.805 -8.999 8.288 1.00 92.44 285 SER A C 1
ATOM 2298 O O . SER A 1 285 ? -6.184 -8.170 9.107 1.00 92.44 285 SER A O 1
ATOM 2300 N N . ARG A 1 286 ? -5.918 -10.314 8.503 1.0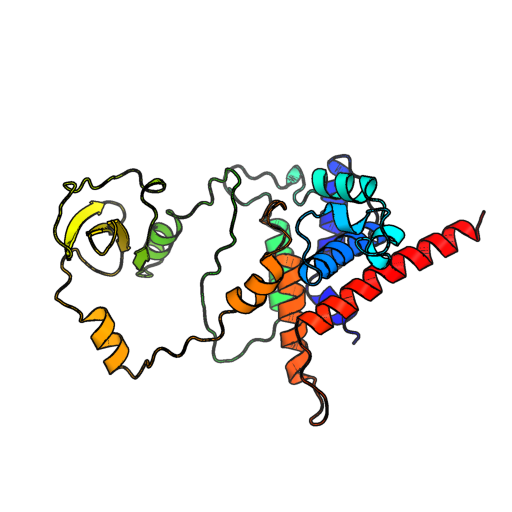0 92.69 286 ARG A N 1
ATOM 2301 C CA . ARG A 1 286 ? -6.532 -10.877 9.708 1.00 92.69 286 ARG A CA 1
ATOM 2302 C C . ARG A 1 286 ? -5.788 -10.421 10.959 1.00 92.69 286 ARG A C 1
ATOM 2304 O O . ARG A 1 286 ? -6.417 -9.906 11.873 1.00 92.69 286 ARG A O 1
ATOM 2311 N N . GLU A 1 287 ? -4.470 -10.557 10.976 1.00 93.12 287 GLU A N 1
ATOM 2312 C CA . GLU A 1 287 ? -3.629 -10.157 12.107 1.00 93.12 287 GLU A CA 1
ATOM 2313 C C . GLU A 1 287 ? -3.712 -8.655 12.397 1.00 93.12 287 GLU A C 1
ATOM 2315 O O . GLU A 1 287 ? -3.899 -8.247 13.545 1.00 93.12 287 GLU A O 1
ATOM 2320 N N . TYR A 1 288 ? -3.647 -7.815 11.362 1.00 94.00 288 TYR A N 1
ATOM 2321 C CA . TYR A 1 288 ? -3.752 -6.363 11.528 1.00 94.00 288 TYR A CA 1
ATOM 2322 C C . TYR A 1 288 ? -5.132 -5.921 12.033 1.00 94.00 288 TYR A C 1
ATOM 2324 O O . TYR A 1 288 ? -5.212 -4.989 12.829 1.00 94.00 288 TYR A O 1
ATOM 2332 N N . LEU A 1 289 ? -6.211 -6.602 11.635 1.00 91.62 289 LEU A N 1
ATOM 2333 C CA . LEU A 1 289 ? -7.565 -6.320 12.126 1.00 91.62 289 LEU A CA 1
ATOM 2334 C C . LEU A 1 289 ? -7.801 -6.878 13.545 1.00 91.62 289 LEU A C 1
ATOM 2336 O O . LEU A 1 289 ? -8.492 -6.250 14.344 1.00 91.62 289 LEU A O 1
ATOM 2340 N N . LEU A 1 290 ? -7.222 -8.038 13.885 1.00 84.44 290 LEU A N 1
ATOM 2341 C CA . LEU A 1 290 ? -7.369 -8.674 15.201 1.00 84.44 290 LEU A CA 1
ATOM 2342 C C . LEU A 1 290 ? -6.604 -7.943 16.307 1.00 84.44 290 LEU A C 1
ATOM 2344 O O . LEU A 1 290 ? -7.149 -7.779 17.399 1.00 84.44 290 LEU A O 1
ATOM 2348 N N . LYS A 1 291 ? -5.370 -7.488 16.044 1.00 76.19 291 LYS A N 1
ATOM 2349 C CA . LYS A 1 291 ? -4.569 -6.744 17.034 1.00 76.19 291 LYS A CA 1
ATOM 2350 C C . LYS A 1 291 ? -5.298 -5.491 17.523 1.00 76.19 291 LYS A C 1
ATOM 2352 O O . LYS A 1 291 ? -5.352 -5.264 18.726 1.00 76.19 291 LYS A O 1
ATOM 2357 N N . SER A 1 292 ? -5.978 -4.783 16.617 1.00 70.38 292 SER A N 1
ATOM 2358 C CA . SER A 1 292 ? -6.846 -3.645 16.952 1.00 70.38 292 SER A CA 1
ATOM 2359 C C . SER A 1 292 ? -7.899 -4.003 18.005 1.00 70.38 292 SER A C 1
ATOM 2361 O O . SER A 1 292 ? -8.022 -3.327 19.020 1.00 70.38 292 SER A O 1
ATOM 2363 N N . ARG A 1 293 ? -8.617 -5.119 17.805 1.00 68.69 293 ARG A N 1
ATOM 2364 C CA . ARG A 1 293 ? -9.676 -5.566 18.726 1.00 68.69 293 ARG A CA 1
ATOM 2365 C C . ARG A 1 293 ? -9.131 -5.912 20.113 1.00 68.69 293 ARG A C 1
ATOM 2367 O O . ARG A 1 293 ? -9.814 -5.716 21.114 1.00 68.69 293 ARG A O 1
ATOM 2374 N N . LEU A 1 294 ? -7.922 -6.470 20.180 1.00 69.88 294 LEU A N 1
ATOM 2375 C CA . LEU A 1 294 ? -7.279 -6.825 21.447 1.00 69.88 294 LEU A CA 1
ATOM 2376 C C . LEU A 1 294 ? -6.813 -5.595 22.225 1.00 69.88 294 LEU A C 1
ATOM 2378 O O . LEU A 1 294 ? -6.893 -5.607 23.453 1.00 69.88 294 LEU A O 1
ATOM 2382 N N . ASP A 1 295 ? -6.342 -4.560 21.535 1.00 64.06 295 ASP A N 1
ATOM 2383 C CA . ASP A 1 295 ? -5.912 -3.312 22.165 1.00 64.06 295 ASP A CA 1
ATOM 2384 C C . ASP A 1 295 ? -7.115 -2.530 22.727 1.00 64.06 295 ASP A C 1
ATOM 2386 O O . ASP A 1 295 ? -7.053 -2.058 23.865 1.00 64.06 295 ASP A O 1
ATOM 2390 N N . ASP A 1 296 ? -8.254 -2.526 22.024 1.00 61.00 296 ASP A N 1
ATOM 2391 C CA . ASP A 1 296 ? -9.520 -1.953 22.518 1.00 61.00 296 ASP A CA 1
ATOM 2392 C C . ASP A 1 296 ? -10.066 -2.710 23.750 1.00 61.00 296 ASP A C 1
ATOM 2394 O O . ASP A 1 296 ? -10.514 -2.118 24.729 1.00 61.00 296 ASP A O 1
ATOM 2398 N N . LEU A 1 297 ? -9.962 -4.045 23.770 1.00 60.56 297 LEU A N 1
ATOM 2399 C CA . LEU A 1 297 ? -10.365 -4.866 24.925 1.00 60.56 297 LEU A CA 1
ATOM 2400 C C . LEU A 1 297 ? -9.427 -4.743 26.137 1.00 60.56 297 LEU A C 1
ATOM 2402 O O . LEU A 1 297 ? -9.777 -5.181 27.240 1.00 60.56 297 LEU A O 1
ATOM 2406 N N . LYS A 1 298 ? -8.202 -4.248 25.942 1.00 60.41 298 LYS A N 1
ATOM 2407 C CA . LYS A 1 298 ? -7.258 -3.966 27.031 1.00 60.41 298 LYS A CA 1
ATOM 2408 C C . LYS A 1 298 ? -7.473 -2.567 27.594 1.00 60.41 298 LYS A C 1
ATOM 2410 O O . LYS A 1 298 ? -7.403 -2.419 28.809 1.00 60.41 298 LYS A O 1
ATOM 2415 N N . SER A 1 299 ? -7.784 -1.577 26.756 1.00 57.62 299 SER A N 1
ATOM 2416 C CA . SER A 1 299 ? -8.091 -0.220 27.224 1.00 57.62 299 SER A CA 1
ATOM 2417 C C . SER A 1 299 ? -9.349 -0.192 28.102 1.00 57.62 299 SER A C 1
ATOM 2419 O O . SER A 1 299 ? -9.322 0.410 29.166 1.00 57.62 299 SER A O 1
ATOM 2421 N N . HIS A 1 300 ? -10.393 -0.951 27.750 1.00 55.25 300 HIS A N 1
ATOM 2422 C CA . HIS A 1 300 ? -11.636 -1.053 28.537 1.00 55.25 300 HIS A CA 1
ATOM 2423 C C . HIS A 1 300 ? -11.527 -1.892 29.825 1.00 55.25 300 HIS A C 1
ATOM 2425 O O . HIS A 1 300 ? -12.478 -1.951 30.595 1.00 55.25 300 HIS A O 1
ATOM 2431 N N . ARG A 1 301 ? -10.404 -2.584 30.064 1.00 52.69 301 ARG A N 1
ATOM 2432 C CA . ARG A 1 301 ? -10.148 -3.323 31.319 1.00 52.69 301 ARG A CA 1
ATOM 2433 C C . ARG A 1 301 ? -9.355 -2.517 32.350 1.00 52.69 301 ARG A C 1
ATOM 2435 O O . ARG A 1 301 ? -9.125 -3.015 33.449 1.00 52.69 301 ARG A O 1
ATOM 2442 N N . HIS A 1 302 ? -8.918 -1.315 31.983 1.00 48.22 302 HIS A N 1
ATOM 2443 C CA . HIS A 1 302 ? -8.175 -0.396 32.844 1.00 48.22 302 HIS A CA 1
ATOM 2444 C C . HIS A 1 302 ? -8.974 0.868 33.217 1.00 48.22 302 HIS A C 1
ATOM 2446 O O . HIS A 1 302 ? -8.407 1.769 33.832 1.00 48.22 302 HIS A O 1
ATOM 2452 N N . GLU A 1 303 ? -10.269 0.904 32.887 1.00 37.78 303 GLU A N 1
ATOM 2453 C CA . GLU A 1 303 ? -11.279 1.835 33.422 1.00 37.78 303 GLU A CA 1
ATOM 2454 C C . GLU A 1 303 ? -12.168 1.108 34.440 1.00 37.78 303 GLU A C 1
ATOM 2456 O O . GLU A 1 303 ? -12.545 1.749 35.446 1.00 37.78 303 GLU A O 1
#

Radius of gyration: 23.78 Å; chains: 1; bounding box: 50×54×80 Å

Organism: NCBI:txid543379

pLDDT: mean 71.12, std 19.17, range [24.83, 94.81]

InterPro domains:
  IPR029526 PiggyBac transposable element-derived protein [PF13843] (4-135)

Secondary structure (DSSP, 8-state):
--HHHHHHHHS-HHHHHHHHHHHHHTT----HHHHHHHHHHHHHHHHS--SSGGGGG-S-TTT--HHHHTTS-HHHHHHHHHH--SS-GGG--SS-TTHHHHHHHHHHHHHHHHH----SS------PPP--S--TT-TTHHHHHHHHTT---EEEE-GGG-SS-----TTPPTT-EEEEEETTTTEEEEEEESSSEEEEEESSS-S---TTHHHHHHHHTT--------HHHHHHHHGGG-TTS-TTSTTHHHHHHHHHHHHHGGG--TTSPPPPHHHHHHHHHHHHHHHHHHHHHHHTT--

Foldseek 3Di:
DDLQVLLCLLVDPVQLVLQQVQLVLQPDHDDSLRVLLLVLLLLVCLQVFDPDSCQCQDPDPVRHVCLNCVLDPPVRSVVCQVRGFRAHPVQDDPVDQCSRNVVSVVVSVVSCVVQFDDDPDDDDDDDDFDDPDDGPPDDPCVCLVCVVVVHKDKDWDDQVPDPDHDDDDPCDDFQDKDWDADPVSCKIWMWGDHVHIIIMITSHDDPDDPPPCVVVVCVVVVCPPPPDPDVCVVVVSSPNRPRPHRGPPSVSSLVSLVRSLVSVVVVDDPPDDRDDSSNSSNVSSSVSSVVSVVVVVVVVVVD